Protein AF-A0A378IA30-F1 (afdb_monomer)

Foldseek 3Di:
DDLDLVLLVVLLVLQPDDVPPDPNVLLSVLSVVLSVLLVVCVVPNDPVSLVSLVVSLVVLVVVLVVQLVVLVPDDDDDPVNNVSSNSSSVSSNVSSVVSNVSSVVVVVVCVVVPHCRPVVPVVVVVVVVVVVVVVVVVVVVVPPDDDPVVVVVVVVVVQLVVLCVVPNDVCSVVVVVVVVVVVVVVVVVVVVVVVVVVVVVVVVVVVVVVVVVVVVVVVVVVVVVVVVVVVVVVVVVVVVVVVVVVVVVVVVVVVVVVPDDDPVVVVVVVVVVVVVVVVVVVVVVVVVVVVVVVVVVVVVPPPPPPPPDPPPDPPVVPDD

Structure (mmCIF, N/CA/C/O backbone):
data_AF-A0A378IA30-F1
#
_entry.id   AF-A0A378IA30-F1
#
loop_
_atom_site.group_PDB
_atom_site.id
_atom_site.type_symbol
_atom_site.label_atom_id
_atom_site.label_alt_id
_atom_site.label_comp_id
_atom_site.label_asym_id
_atom_site.label_entity_id
_atom_site.label_seq_id
_atom_site.pdbx_PDB_ins_code
_atom_site.Cartn_x
_atom_site.Cartn_y
_atom_site.Cartn_z
_atom_site.occupancy
_atom_site.B_iso_or_equiv
_atom_site.auth_seq_id
_atom_site.auth_comp_id
_atom_site.auth_asym_id
_atom_site.auth_atom_id
_atom_site.pdbx_PDB_model_num
ATOM 1 N N . MET A 1 1 ? 1.712 -21.858 -23.484 1.00 60.50 1 MET A N 1
ATOM 2 C CA . MET A 1 1 ? 0.886 -20.696 -23.888 1.00 60.50 1 MET A CA 1
ATOM 3 C C . MET A 1 1 ? 1.712 -19.848 -24.851 1.00 60.50 1 MET A C 1
ATOM 5 O O . MET A 1 1 ? 2.911 -19.756 -24.626 1.00 60.50 1 MET A O 1
ATOM 9 N N . LYS A 1 2 ? 1.147 -19.330 -25.951 1.00 76.75 2 LYS A N 1
ATOM 10 C CA . LYS A 1 2 ? 1.907 -18.465 -26.877 1.00 76.75 2 LYS A CA 1
ATOM 11 C C . LYS A 1 2 ? 2.027 -17.060 -26.281 1.00 76.75 2 LYS A C 1
ATOM 13 O O . LYS A 1 2 ? 1.109 -16.613 -25.602 1.00 76.75 2 LYS A O 1
ATOM 18 N N . ILE A 1 3 ? 3.161 -16.399 -26.499 1.00 85.56 3 ILE A N 1
ATOM 19 C CA . ILE A 1 3 ? 3.366 -15.005 -26.095 1.00 85.56 3 ILE A CA 1
ATOM 20 C C . ILE A 1 3 ? 2.997 -14.140 -27.290 1.00 85.56 3 ILE A C 1
ATOM 22 O O . ILE A 1 3 ? 3.796 -13.982 -28.203 1.00 85.56 3 ILE A O 1
ATOM 26 N N . ASP A 1 4 ? 1.748 -13.688 -27.323 1.00 85.75 4 ASP A N 1
ATOM 27 C CA . ASP A 1 4 ? 1.216 -12.827 -28.373 1.00 85.75 4 ASP A CA 1
ATOM 28 C C . ASP A 1 4 ? 0.040 -11.980 -27.852 1.00 85.75 4 ASP A C 1
ATOM 30 O O . ASP A 1 4 ? -0.551 -12.246 -26.796 1.00 85.75 4 ASP A O 1
ATOM 34 N N . LEU A 1 5 ? -0.322 -10.946 -28.617 1.00 85.88 5 LEU A N 1
ATOM 35 C CA . LEU A 1 5 ? -1.437 -10.051 -28.289 1.00 85.88 5 LEU A CA 1
ATOM 36 C C . LEU A 1 5 ? -2.791 -10.774 -28.284 1.00 85.88 5 LEU A C 1
ATOM 38 O O . LEU A 1 5 ? -3.705 -10.389 -27.553 1.00 85.88 5 LEU A O 1
ATOM 42 N N . ALA A 1 6 ? -2.941 -11.839 -29.074 1.00 86.50 6 ALA A N 1
ATOM 43 C CA . ALA A 1 6 ? -4.168 -12.632 -29.108 1.00 86.50 6 ALA A CA 1
ATOM 44 C C . ALA A 1 6 ? -4.404 -13.358 -27.773 1.00 86.50 6 ALA A C 1
ATOM 46 O O . ALA A 1 6 ? -5.533 -13.420 -27.283 1.00 86.50 6 ALA A O 1
ATOM 47 N N . THR A 1 7 ? -3.339 -13.866 -27.159 1.00 86.50 7 THR A N 1
ATOM 48 C CA . THR A 1 7 ? -3.354 -14.524 -25.853 1.00 86.50 7 THR A CA 1
ATOM 49 C C . THR A 1 7 ? -3.628 -13.518 -24.740 1.00 86.50 7 THR A C 1
ATOM 51 O O . THR A 1 7 ? -4.492 -13.779 -23.902 1.00 86.50 7 THR A O 1
ATOM 54 N N . LEU A 1 8 ? -3.003 -12.335 -24.781 1.00 86.81 8 LEU A N 1
ATOM 55 C CA . LEU A 1 8 ? -3.324 -11.233 -23.864 1.00 86.81 8 LEU A CA 1
ATOM 56 C C . LEU A 1 8 ? -4.813 -10.864 -23.925 1.00 86.81 8 LEU A C 1
ATOM 58 O O . LEU A 1 8 ? -5.486 -10.777 -22.900 1.00 86.81 8 LEU A O 1
ATOM 62 N N . ASN A 1 9 ? -5.356 -10.703 -25.132 1.00 85.19 9 ASN A N 1
ATOM 63 C CA . ASN A 1 9 ? -6.762 -10.357 -25.315 1.00 85.19 9 ASN A CA 1
ATOM 64 C C . ASN A 1 9 ? -7.712 -11.450 -24.808 1.00 85.19 9 ASN A C 1
ATOM 66 O O . ASN A 1 9 ? -8.750 -11.120 -24.241 1.00 85.19 9 ASN A O 1
ATOM 70 N N . LYS A 1 10 ? -7.351 -12.734 -24.935 1.00 86.31 10 LYS A N 1
ATOM 71 C CA . LYS A 1 10 ? -8.117 -13.842 -24.335 1.00 86.31 10 LYS A CA 1
ATOM 72 C C . LYS A 1 10 ? -8.110 -13.790 -22.806 1.00 86.31 10 LYS A C 1
ATOM 74 O O . LYS A 1 10 ? -9.162 -13.983 -22.203 1.00 86.31 10 LYS A O 1
ATOM 79 N N . ILE A 1 11 ? -6.964 -13.489 -22.189 1.00 83.56 11 ILE A N 1
ATOM 80 C CA . ILE A 1 11 ? -6.845 -13.328 -20.728 1.00 83.56 11 ILE A CA 1
ATOM 81 C C . ILE A 1 11 ? -7.727 -12.169 -20.250 1.00 83.56 11 ILE A C 1
ATOM 83 O O . ILE A 1 11 ? -8.529 -12.334 -19.336 1.00 83.56 11 ILE A O 1
ATOM 87 N N . LEU A 1 12 ? -7.645 -11.012 -20.910 1.00 81.31 12 LEU A N 1
ATOM 88 C CA . LEU A 1 12 ? -8.425 -9.825 -20.541 1.00 81.31 12 LEU A CA 1
ATOM 89 C C . LEU A 1 12 ? -9.936 -9.990 -20.787 1.00 81.31 12 LEU A C 1
ATOM 91 O O . LEU A 1 12 ? -10.744 -9.421 -20.046 1.00 81.31 12 LEU A O 1
ATOM 95 N N . ALA A 1 13 ? -10.321 -10.767 -21.805 1.00 77.25 13 ALA A N 1
ATOM 96 C CA . ALA A 1 13 ? -11.716 -11.084 -22.117 1.00 77.25 13 ALA A CA 1
ATOM 97 C C . ALA A 1 13 ? -12.347 -12.076 -21.125 1.00 77.25 13 ALA A C 1
ATOM 99 O O . ALA A 1 13 ? -13.565 -12.067 -20.957 1.00 77.25 13 ALA A O 1
ATOM 100 N N . ALA A 1 14 ? -11.541 -12.897 -20.443 1.00 73.25 14 ALA A N 1
ATOM 101 C CA . ALA A 1 14 ? -12.030 -13.825 -19.424 1.00 73.25 14 ALA A CA 1
ATOM 102 C C . ALA A 1 14 ? -12.585 -13.106 -18.176 1.00 73.25 14 ALA A C 1
ATOM 104 O O . ALA A 1 14 ? -13.437 -13.655 -17.481 1.00 73.25 14 ALA A O 1
ATOM 105 N N . GLY A 1 15 ? -12.158 -11.865 -17.911 1.00 65.31 15 GLY A N 1
ATOM 106 C CA . GLY A 1 15 ? -12.722 -11.039 -16.841 1.00 65.31 15 GLY A CA 1
ATOM 107 C C . GLY A 1 15 ? -14.075 -10.440 -17.230 1.00 65.31 15 GLY A C 1
ATOM 108 O O . GLY A 1 15 ? -14.120 -9.449 -17.969 1.00 65.31 15 GLY A O 1
ATOM 109 N N . LYS A 1 16 ? -15.176 -10.999 -16.716 1.00 56.31 16 LYS A N 1
ATOM 110 C CA . LYS A 1 16 ? -16.543 -10.498 -16.952 1.00 56.31 16 LYS A CA 1
ATOM 111 C C . LYS A 1 16 ? -16.768 -9.101 -16.331 1.00 56.31 16 LYS A C 1
ATOM 113 O O . LYS A 1 16 ? -16.235 -8.791 -15.277 1.00 56.31 16 LYS A O 1
ATOM 118 N N . ASN A 1 17 ? -17.549 -8.258 -17.016 1.00 52.97 17 ASN A N 1
ATOM 119 C CA . ASN A 1 17 ? -18.392 -7.146 -16.521 1.00 52.97 17 ASN A CA 1
ATOM 120 C C . ASN A 1 17 ? -17.937 -6.184 -15.392 1.00 52.97 17 ASN A C 1
ATOM 122 O O . ASN A 1 17 ? -18.797 -5.607 -14.732 1.00 52.97 17 ASN A O 1
ATOM 126 N N . TYR A 1 18 ? -16.647 -5.880 -15.219 1.00 53.75 18 TYR A N 1
ATOM 127 C CA . TYR A 1 18 ? -16.213 -4.864 -14.234 1.00 53.75 18 TYR A CA 1
ATOM 128 C C . TYR A 1 18 ? -15.156 -3.891 -14.778 1.00 53.75 18 TYR A C 1
ATOM 130 O O . TYR A 1 18 ? -14.062 -3.748 -14.232 1.00 53.75 18 TYR A O 1
ATOM 138 N N . ASN A 1 19 ? -15.503 -3.204 -15.871 1.00 50.19 19 ASN A N 1
ATOM 139 C CA . ASN A 1 19 ? -14.622 -2.288 -16.610 1.00 50.19 19 ASN A CA 1
ATOM 140 C C . ASN A 1 19 ? -14.095 -1.080 -15.805 1.00 50.19 19 ASN A C 1
ATOM 142 O O . ASN A 1 19 ? -13.120 -0.483 -16.235 1.00 50.19 19 ASN A O 1
ATOM 146 N N . ASN A 1 20 ? -14.683 -0.736 -14.652 1.00 51.06 20 ASN A N 1
ATOM 147 C CA . ASN A 1 20 ? -14.317 0.484 -13.912 1.00 51.06 20 ASN A CA 1
ATOM 148 C C . ASN A 1 20 ? -13.341 0.275 -12.739 1.00 51.06 20 ASN A C 1
ATOM 150 O O . ASN A 1 20 ? -12.794 1.253 -12.243 1.00 51.06 20 ASN A O 1
ATOM 154 N N . VAL A 1 21 ? -13.125 -0.961 -12.270 1.00 49.91 21 VAL A N 1
ATOM 155 C CA . VAL A 1 21 ? -12.177 -1.250 -11.162 1.00 49.91 21 VAL A CA 1
ATOM 156 C C . VAL A 1 21 ? -10.907 -1.911 -11.682 1.00 49.91 21 VAL A C 1
ATOM 158 O O . VAL A 1 21 ? -9.825 -1.765 -11.116 1.00 49.91 21 VAL A O 1
ATOM 161 N N . TYR A 1 22 ? -11.024 -2.606 -12.808 1.00 57.84 22 TYR A N 1
ATOM 162 C CA . TYR A 1 22 ? -9.874 -3.123 -13.504 1.00 57.84 22 TYR A CA 1
ATOM 163 C C . TYR A 1 22 ? -9.239 -2.041 -14.345 1.00 57.84 22 TYR A C 1
ATOM 165 O O . TYR A 1 22 ? -9.826 -1.585 -15.321 1.00 57.84 22 TYR A O 1
ATOM 173 N N . ASN A 1 23 ? -7.981 -1.740 -14.053 1.00 68.81 23 ASN A N 1
ATOM 174 C CA . ASN A 1 23 ? -7.117 -1.017 -14.969 1.00 68.81 23 ASN A CA 1
ATOM 175 C C . ASN A 1 23 ? -6.753 -1.952 -16.155 1.00 68.81 23 ASN A C 1
ATOM 177 O O . ASN A 1 23 ? -5.593 -2.291 -16.371 1.00 68.81 23 ASN A O 1
ATOM 181 N N . LYS A 1 24 ? -7.764 -2.485 -16.872 1.00 73.06 24 LYS A N 1
ATOM 182 C CA . LYS A 1 24 ? -7.588 -3.399 -18.019 1.00 73.06 24 LYS A CA 1
ATOM 183 C C . LYS A 1 24 ? -6.748 -2.726 -19.091 1.00 73.06 24 LYS A C 1
ATOM 185 O O . LYS A 1 24 ? -5.931 -3.394 -19.712 1.00 73.06 24 LYS A O 1
ATOM 190 N N . ASP A 1 25 ? -6.930 -1.420 -19.257 1.00 78.56 25 ASP A N 1
ATOM 191 C CA . ASP A 1 25 ? -6.155 -0.604 -20.182 1.00 78.56 25 ASP A CA 1
ATOM 192 C C . ASP A 1 25 ? -4.691 -0.510 -19.748 1.00 78.56 25 ASP A C 1
ATOM 194 O O . ASP A 1 25 ? -3.810 -0.692 -20.583 1.00 78.56 25 ASP A O 1
ATOM 198 N N . PHE A 1 26 ? -4.415 -0.369 -18.446 1.00 85.12 26 PHE A N 1
ATOM 199 C CA . PHE A 1 26 ? -3.054 -0.469 -17.912 1.00 85.12 26 PHE A CA 1
ATOM 200 C C . PHE A 1 26 ? -2.437 -1.847 -18.161 1.00 85.12 26 PHE A C 1
ATOM 202 O O . PHE A 1 26 ? -1.354 -1.930 -18.729 1.00 85.12 26 PHE A O 1
ATOM 209 N N . PHE A 1 27 ? -3.122 -2.941 -17.807 1.00 84.94 27 PHE A N 1
ATOM 210 C CA . PHE A 1 27 ? -2.581 -4.286 -18.041 1.00 84.94 27 PHE A CA 1
ATOM 211 C C . PHE A 1 27 ? -2.387 -4.577 -19.528 1.00 84.94 27 PHE A C 1
ATOM 213 O O . PHE A 1 27 ? -1.402 -5.203 -19.911 1.00 84.94 27 PHE A O 1
ATOM 220 N N . ARG A 1 28 ? -3.301 -4.105 -20.379 1.00 86.75 28 ARG A N 1
ATOM 221 C CA . ARG A 1 28 ? -3.157 -4.199 -21.829 1.00 86.75 28 ARG A CA 1
ATOM 222 C C . ARG A 1 28 ? -1.924 -3.437 -22.298 1.00 86.75 28 ARG A C 1
ATOM 224 O O . ARG A 1 28 ? -1.145 -4.020 -23.044 1.00 86.75 28 ARG A O 1
ATOM 231 N N . ALA A 1 29 ? -1.745 -2.187 -21.879 1.00 87.75 29 ALA A N 1
ATOM 232 C CA . ALA A 1 29 ? -0.613 -1.356 -22.280 1.00 87.75 29 ALA A CA 1
ATOM 233 C C . ALA A 1 29 ? 0.722 -1.955 -21.815 1.00 87.75 29 ALA A C 1
ATOM 235 O O . ALA A 1 29 ? 1.600 -2.210 -22.634 1.00 87.75 29 ALA A O 1
ATOM 236 N N . GLU A 1 30 ? 0.839 -2.269 -20.525 1.00 90.25 30 GLU A N 1
ATOM 237 C CA . GLU A 1 30 ? 2.074 -2.782 -19.931 1.00 90.25 30 GLU A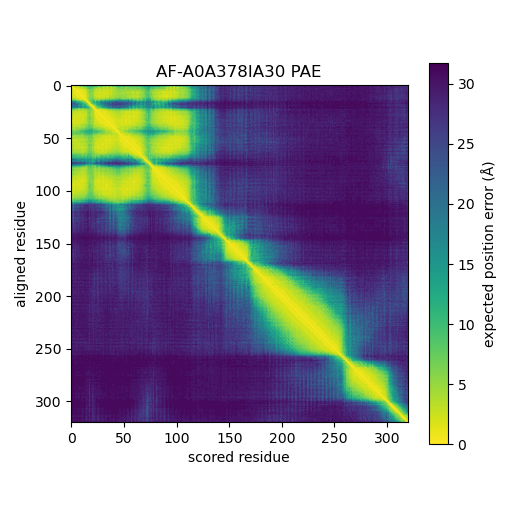 CA 1
ATOM 238 C C . GLU A 1 30 ? 2.473 -4.145 -20.499 1.00 90.25 30 GLU A C 1
ATOM 240 O O . GLU A 1 30 ? 3.627 -4.344 -20.875 1.00 90.25 30 GLU A O 1
ATOM 245 N N . VAL A 1 31 ? 1.527 -5.082 -20.627 1.00 91.12 31 VAL A N 1
ATOM 246 C CA . VAL A 1 31 ? 1.840 -6.420 -21.152 1.00 91.12 31 VAL A CA 1
ATOM 247 C C . VAL A 1 31 ? 2.081 -6.394 -22.664 1.00 91.12 31 VAL A C 1
ATOM 249 O O . VAL A 1 31 ? 2.938 -7.129 -23.144 1.00 91.12 31 VAL A O 1
ATOM 252 N N . THR A 1 32 ? 1.389 -5.534 -23.422 1.00 91.50 32 THR A N 1
ATOM 253 C CA . THR A 1 32 ? 1.692 -5.317 -24.852 1.00 91.50 32 THR A CA 1
ATOM 254 C C . THR A 1 32 ? 3.125 -4.836 -25.025 1.00 91.50 32 THR A C 1
ATOM 256 O O . THR A 1 32 ? 3.858 -5.364 -25.855 1.00 91.50 32 THR A O 1
ATOM 259 N N . GLU A 1 33 ? 3.550 -3.892 -24.192 1.00 90.81 33 GLU A N 1
ATOM 260 C CA . GLU A 1 33 ? 4.900 -3.357 -24.270 1.00 90.81 33 GLU A CA 1
ATOM 261 C C . GLU A 1 33 ? 5.955 -4.375 -23.831 1.00 90.81 33 GLU A C 1
ATOM 263 O O . GLU A 1 33 ? 7.010 -4.470 -24.450 1.00 90.81 33 GLU A O 1
ATOM 268 N N . MET A 1 34 ? 5.657 -5.222 -22.841 1.00 93.50 34 MET A N 1
ATOM 269 C CA . MET A 1 34 ? 6.521 -6.360 -22.513 1.00 93.50 34 MET A CA 1
ATOM 270 C C . MET A 1 34 ? 6.665 -7.352 -23.677 1.00 93.50 34 MET A C 1
ATOM 272 O O . MET A 1 34 ? 7.757 -7.872 -23.891 1.00 93.50 34 MET A O 1
ATOM 276 N N . ILE A 1 35 ? 5.598 -7.607 -24.444 1.00 91.69 35 ILE A N 1
ATOM 277 C CA . ILE A 1 35 ? 5.664 -8.452 -25.649 1.00 91.69 35 ILE A CA 1
ATOM 278 C C . ILE A 1 35 ? 6.538 -7.781 -26.716 1.00 91.69 35 ILE A C 1
ATOM 280 O O . ILE A 1 35 ? 7.440 -8.428 -27.238 1.00 91.69 35 ILE A O 1
ATOM 284 N N . ASN A 1 36 ? 6.350 -6.482 -26.971 1.00 89.88 36 ASN A N 1
ATOM 285 C CA . ASN A 1 36 ? 7.167 -5.726 -27.928 1.00 89.88 36 ASN A CA 1
ATOM 286 C C . ASN A 1 36 ? 8.656 -5.728 -27.548 1.00 89.88 36 ASN A C 1
ATOM 288 O O . ASN A 1 36 ? 9.522 -5.936 -28.397 1.00 89.88 36 ASN A O 1
ATOM 292 N N . ILE A 1 37 ? 8.969 -5.509 -26.266 1.00 87.50 37 ILE A N 1
ATOM 293 C CA . ILE A 1 37 ? 10.349 -5.547 -25.769 1.00 87.50 37 ILE A CA 1
ATOM 294 C C . ILE A 1 37 ? 10.923 -6.954 -25.928 1.00 87.50 37 ILE A C 1
ATOM 296 O O . ILE A 1 37 ? 12.069 -7.078 -26.341 1.00 87.50 37 ILE A O 1
ATOM 300 N N . LEU A 1 38 ? 10.149 -8.009 -25.651 1.00 88.44 38 LEU A N 1
ATOM 301 C CA . LEU A 1 38 ? 10.598 -9.385 -25.854 1.00 88.44 38 LEU A CA 1
ATOM 302 C C . LEU A 1 38 ? 10.875 -9.685 -27.335 1.00 88.44 38 LEU A C 1
ATOM 304 O O . LEU A 1 38 ? 11.915 -10.259 -27.646 1.00 88.44 38 LEU A O 1
ATOM 308 N N . ASP A 1 39 ? 9.988 -9.283 -28.244 1.00 87.38 39 ASP A N 1
ATOM 309 C CA . ASP A 1 39 ? 10.172 -9.481 -29.686 1.00 87.38 39 ASP A CA 1
ATOM 310 C C . ASP A 1 39 ? 11.422 -8.741 -30.188 1.00 87.38 39 ASP A C 1
ATOM 312 O O . ASP A 1 39 ? 12.235 -9.306 -30.926 1.00 87.38 39 ASP A O 1
ATOM 316 N N . ASN A 1 40 ? 11.638 -7.511 -29.712 1.00 83.19 40 ASN A N 1
ATOM 317 C CA . ASN A 1 40 ? 12.854 -6.746 -29.984 1.00 83.19 40 ASN A CA 1
ATOM 318 C C . ASN A 1 40 ? 14.096 -7.388 -29.358 1.00 83.19 40 ASN A C 1
ATOM 320 O O . ASN A 1 40 ? 15.151 -7.401 -29.984 1.00 83.19 40 ASN A O 1
ATOM 324 N N . PHE A 1 41 ? 13.980 -7.947 -28.155 1.00 81.06 41 PHE A N 1
ATOM 325 C CA . PHE A 1 41 ? 15.070 -8.614 -27.447 1.00 81.06 41 PHE A CA 1
ATOM 326 C C . PHE A 1 41 ? 15.515 -9.892 -28.162 1.00 81.06 41 PHE A C 1
ATOM 328 O O . PHE A 1 41 ? 16.709 -10.171 -28.230 1.00 81.06 41 PHE A O 1
ATOM 335 N N . VAL A 1 42 ? 14.581 -10.633 -28.766 1.00 79.25 42 VAL A N 1
ATOM 336 C CA . VAL A 1 42 ? 14.900 -11.793 -29.611 1.00 79.25 42 VAL A CA 1
ATOM 337 C C . VAL A 1 42 ? 15.675 -11.363 -30.863 1.00 79.25 42 VAL A C 1
ATOM 339 O O . VAL A 1 42 ? 16.617 -12.045 -31.260 1.00 79.25 42 VAL A O 1
ATOM 342 N N . GLN A 1 43 ? 15.331 -10.219 -31.464 1.00 77.62 43 GLN A N 1
ATOM 343 C CA . GLN A 1 43 ? 16.012 -9.702 -32.660 1.00 77.62 43 GLN A CA 1
ATOM 344 C C . GLN A 1 43 ? 17.365 -9.033 -32.359 1.00 77.62 43 GLN A C 1
ATOM 346 O O . GLN A 1 43 ? 18.314 -9.187 -33.126 1.00 77.62 43 GLN A O 1
ATOM 351 N N . LYS A 1 44 ? 17.444 -8.254 -31.275 1.00 74.94 44 LYS A N 1
ATOM 352 C CA . LYS A 1 44 ? 18.607 -7.461 -30.848 1.00 74.94 44 LYS A CA 1
ATOM 353 C C . LYS A 1 44 ? 18.707 -7.482 -29.318 1.00 74.94 44 LYS A C 1
ATOM 355 O O . LYS A 1 44 ? 18.233 -6.552 -28.659 1.00 74.94 44 LYS A O 1
ATOM 360 N N . PRO A 1 45 ? 19.305 -8.530 -28.737 1.00 69.00 45 PRO A N 1
ATOM 361 C CA . PRO A 1 45 ? 19.366 -8.672 -27.291 1.00 69.00 45 PRO A CA 1
ATOM 362 C C . PRO A 1 45 ? 20.187 -7.545 -26.663 1.00 69.00 45 PRO A C 1
ATOM 364 O O . PRO A 1 45 ? 21.221 -7.152 -27.189 1.00 69.00 45 PRO A O 1
ATOM 367 N N . SER A 1 46 ? 19.737 -7.009 -25.528 1.00 70.06 46 SER A N 1
ATOM 368 C CA . SER A 1 46 ? 20.496 -6.027 -24.746 1.00 70.06 46 SER A CA 1
ATOM 369 C C . SER A 1 46 ? 20.155 -6.108 -23.257 1.00 70.06 46 SER A C 1
ATOM 371 O O . SER A 1 46 ? 19.011 -6.368 -22.880 1.00 70.06 46 SER A O 1
ATOM 373 N N . ALA A 1 47 ? 21.137 -5.842 -22.390 1.00 67.25 47 ALA A N 1
ATOM 374 C CA . ALA A 1 47 ? 20.925 -5.829 -20.939 1.00 67.25 47 ALA A CA 1
ATOM 375 C C . ALA A 1 47 ? 19.856 -4.800 -20.511 1.00 67.25 47 ALA A C 1
ATOM 377 O O . ALA A 1 47 ? 19.062 -5.065 -19.609 1.00 67.25 47 ALA A O 1
ATOM 378 N N . GLY A 1 48 ? 19.782 -3.661 -21.211 1.00 70.31 48 GLY A N 1
ATOM 379 C CA . GLY A 1 48 ? 18.778 -2.622 -20.969 1.00 70.31 48 GLY A CA 1
ATOM 380 C C . GLY A 1 48 ? 17.344 -3.093 -21.226 1.00 70.31 48 GLY A C 1
ATOM 381 O O . GLY A 1 48 ? 16.451 -2.770 -20.449 1.00 70.31 48 GLY A O 1
ATOM 382 N N . MET A 1 49 ? 17.111 -3.920 -22.249 1.00 76.19 49 MET A N 1
ATOM 383 C CA . MET A 1 49 ? 15.782 -4.496 -22.507 1.00 76.19 49 MET A CA 1
ATOM 384 C C . MET A 1 49 ? 15.344 -5.454 -21.396 1.00 76.19 49 MET A C 1
ATOM 386 O O . MET A 1 49 ? 14.175 -5.470 -21.019 1.00 76.19 49 MET A O 1
ATOM 390 N N . LEU A 1 50 ? 16.279 -6.207 -20.812 1.00 79.94 50 LEU A N 1
ATOM 391 C CA . LEU A 1 50 ? 15.977 -7.111 -19.701 1.00 79.94 50 LEU A CA 1
ATOM 392 C C . LEU A 1 50 ? 15.630 -6.329 -18.422 1.00 79.94 50 LEU A C 1
ATOM 394 O O . LEU A 1 50 ? 14.679 -6.678 -17.724 1.00 79.94 50 LEU A O 1
ATOM 398 N N . GLN A 1 51 ? 16.323 -5.215 -18.167 1.00 79.06 51 GLN A N 1
ATOM 399 C CA . GLN A 1 51 ? 15.967 -4.278 -17.094 1.00 79.06 51 GLN A CA 1
ATOM 400 C C . GLN A 1 51 ? 14.598 -3.617 -17.327 1.00 79.06 51 GLN A C 1
ATOM 402 O O . GLN A 1 51 ? 13.811 -3.489 -16.390 1.00 79.06 51 GLN A O 1
ATOM 407 N N . GLN A 1 52 ? 14.274 -3.244 -18.570 1.00 83.88 52 GLN A N 1
ATOM 408 C CA . GLN A 1 52 ? 12.955 -2.703 -18.921 1.00 83.88 52 GLN A CA 1
ATOM 409 C C . GLN A 1 52 ? 11.839 -3.729 -18.680 1.00 83.88 52 GLN A C 1
ATOM 411 O O . GLN A 1 52 ? 10.805 -3.384 -18.106 1.00 83.88 52 GLN A O 1
ATOM 416 N N . LEU A 1 53 ? 12.057 -4.997 -19.047 1.00 87.38 53 LEU A N 1
ATOM 417 C CA . LEU A 1 53 ? 11.121 -6.086 -18.755 1.00 87.38 53 LEU A CA 1
ATOM 418 C C . LEU A 1 53 ? 10.918 -6.274 -17.243 1.00 87.38 53 LEU A C 1
ATOM 420 O O . LEU A 1 53 ? 9.777 -6.361 -16.792 1.00 87.38 53 LEU A O 1
ATOM 424 N N . GLN A 1 54 ? 11.995 -6.256 -16.450 1.00 87.56 54 GLN A N 1
ATOM 425 C CA . GLN A 1 54 ? 11.922 -6.354 -14.984 1.00 87.56 54 GLN A CA 1
ATOM 426 C C . GLN A 1 54 ? 11.167 -5.176 -14.349 1.00 87.56 54 GLN A C 1
ATOM 428 O O . GLN A 1 54 ? 10.376 -5.370 -13.423 1.00 87.56 54 GLN A O 1
ATOM 433 N N . ALA A 1 55 ? 11.384 -3.952 -14.840 1.00 82.94 55 ALA A N 1
ATOM 434 C CA . ALA A 1 55 ? 10.692 -2.765 -14.342 1.00 82.94 55 ALA A CA 1
ATOM 435 C C . ALA A 1 55 ? 9.173 -2.856 -14.575 1.00 82.94 55 ALA A C 1
ATOM 437 O O . ALA A 1 55 ? 8.389 -2.608 -13.654 1.00 82.94 55 ALA A O 1
ATOM 438 N N . ARG A 1 56 ? 8.756 -3.288 -15.772 1.00 90.88 56 ARG A N 1
ATOM 439 C CA . ARG A 1 56 ? 7.335 -3.482 -16.114 1.00 90.88 56 ARG A CA 1
ATOM 440 C C . ARG A 1 56 ? 6.701 -4.642 -15.354 1.00 90.88 56 ARG A C 1
ATOM 442 O O . ARG A 1 56 ? 5.602 -4.500 -14.818 1.00 90.88 56 ARG A O 1
ATOM 449 N N . GLU A 1 57 ? 7.412 -5.761 -15.212 1.00 92.81 57 GLU A N 1
ATOM 450 C CA . GLU A 1 57 ? 6.978 -6.874 -14.361 1.00 92.81 57 GLU A CA 1
ATOM 451 C C . GLU A 1 57 ? 6.698 -6.393 -12.928 1.00 92.81 57 GLU A C 1
ATOM 453 O O . GLU A 1 57 ? 5.676 -6.755 -12.334 1.00 92.81 57 GLU A O 1
ATOM 458 N N . LYS A 1 58 ? 7.593 -5.571 -12.366 1.00 90.44 58 LYS A N 1
ATOM 459 C CA . LYS A 1 58 ? 7.437 -5.026 -11.015 1.00 90.44 58 LYS A CA 1
ATOM 460 C C . LYS A 1 58 ? 6.186 -4.152 -10.903 1.00 90.44 58 LYS A C 1
ATOM 462 O O . LYS A 1 58 ? 5.406 -4.360 -9.973 1.00 90.44 58 LYS A O 1
ATOM 467 N N . ALA A 1 59 ? 5.958 -3.255 -11.864 1.00 86.38 59 ALA A N 1
ATOM 468 C CA . ALA A 1 59 ? 4.767 -2.404 -11.903 1.00 86.38 59 ALA A CA 1
ATOM 469 C C . ALA A 1 59 ? 3.470 -3.235 -11.950 1.00 86.38 59 ALA A C 1
ATOM 471 O O . ALA A 1 59 ? 2.555 -3.021 -11.154 1.00 86.38 59 ALA A O 1
ATOM 472 N N . ILE A 1 60 ? 3.412 -4.260 -12.808 1.00 87.94 60 ILE A N 1
ATOM 473 C CA . ILE A 1 60 ? 2.252 -5.161 -12.898 1.00 87.94 60 ILE A CA 1
ATOM 474 C C . ILE A 1 60 ? 2.040 -5.936 -11.586 1.00 87.94 60 ILE A C 1
ATOM 476 O O . ILE A 1 60 ? 0.903 -6.062 -11.116 1.00 87.94 60 ILE A O 1
ATOM 480 N N . LYS A 1 61 ? 3.118 -6.433 -10.960 1.00 88.12 61 LYS A N 1
ATOM 481 C CA . LYS A 1 61 ? 3.060 -7.147 -9.672 1.00 88.12 61 LYS A CA 1
ATOM 482 C C . LYS A 1 61 ? 2.524 -6.274 -8.541 1.00 88.12 61 LYS A C 1
ATOM 484 O O . LYS A 1 61 ? 1.761 -6.773 -7.713 1.00 88.12 61 LYS A O 1
ATOM 489 N N . GLU A 1 62 ? 2.910 -5.003 -8.483 1.00 86.88 62 GLU A N 1
ATOM 490 C CA . GLU A 1 62 ? 2.421 -4.058 -7.472 1.00 86.88 62 GLU A CA 1
ATOM 491 C C . GLU A 1 62 ? 0.915 -3.814 -7.611 1.00 86.88 62 GLU A C 1
ATOM 493 O O . GLU A 1 62 ? 0.186 -3.921 -6.621 1.00 86.88 62 GLU A O 1
ATOM 498 N N . VAL A 1 63 ? 0.425 -3.611 -8.838 1.00 82.56 63 VAL A N 1
ATOM 499 C CA . VAL A 1 63 ? -1.014 -3.445 -9.099 1.00 82.56 63 VAL A CA 1
ATOM 500 C C . VAL A 1 63 ? -1.793 -4.714 -8.746 1.00 82.56 63 VAL A C 1
ATOM 502 O O . VAL A 1 63 ? -2.808 -4.634 -8.054 1.00 82.56 63 VAL A O 1
ATOM 505 N N . CYS A 1 64 ? -1.308 -5.898 -9.135 1.00 81.31 64 CYS A N 1
ATOM 506 C CA . CYS A 1 64 ? -1.973 -7.163 -8.798 1.00 81.31 64 CYS A CA 1
ATOM 507 C C . CYS A 1 64 ? -2.044 -7.398 -7.278 1.00 81.31 64 CYS A C 1
ATOM 509 O O . CYS A 1 64 ? -3.088 -7.803 -6.769 1.00 81.31 64 CYS A O 1
ATOM 511 N N . LYS A 1 65 ? -0.971 -7.088 -6.532 1.00 78.19 65 LYS A N 1
ATOM 512 C CA . LYS A 1 65 ? -0.962 -7.162 -5.058 1.00 78.19 65 LYS A CA 1
ATOM 513 C C . LYS A 1 65 ? -1.941 -6.176 -4.424 1.00 78.19 65 LYS A C 1
ATOM 515 O O . LYS A 1 65 ? -2.629 -6.537 -3.469 1.00 78.19 65 LYS A O 1
ATOM 520 N N . SER A 1 66 ? -2.007 -4.955 -4.956 1.00 71.62 66 SER A N 1
ATOM 521 C CA . SER A 1 66 ? -2.939 -3.924 -4.496 1.00 71.62 66 SER A CA 1
ATOM 522 C C . SER A 1 66 ? -4.389 -4.387 -4.657 1.00 71.62 66 SER A C 1
ATOM 524 O O . SER A 1 66 ? -5.128 -4.398 -3.675 1.00 71.62 66 SER A O 1
ATOM 526 N N . ILE A 1 67 ? -4.753 -4.919 -5.832 1.00 69.12 67 ILE A N 1
ATOM 527 C CA . ILE A 1 67 ? -6.086 -5.480 -6.109 1.00 69.12 67 ILE A CA 1
ATOM 528 C C . ILE A 1 67 ? -6.458 -6.560 -5.084 1.00 69.12 67 ILE A C 1
ATOM 530 O O . ILE A 1 67 ? -7.513 -6.468 -4.455 1.00 69.12 67 ILE A O 1
ATOM 534 N N . SER A 1 68 ? -5.581 -7.541 -4.849 1.00 64.25 68 SER A N 1
ATOM 535 C CA . SER A 1 68 ? -5.841 -8.591 -3.856 1.00 64.25 68 SER A CA 1
ATOM 536 C C . SER A 1 68 ? -6.002 -8.036 -2.436 1.00 64.25 68 SER A C 1
ATOM 538 O O . SER A 1 68 ? -6.797 -8.563 -1.665 1.00 64.25 68 SER A O 1
ATOM 540 N N . SER A 1 69 ? -5.296 -6.958 -2.078 1.00 58.94 69 SER A N 1
ATOM 541 C CA . SER A 1 69 ? -5.407 -6.332 -0.752 1.00 58.94 69 SER A CA 1
ATOM 542 C C . SER A 1 69 ? -6.673 -5.480 -0.581 1.00 58.94 69 SER A C 1
ATOM 544 O O . SER A 1 69 ? -7.323 -5.547 0.463 1.00 58.94 69 SER A O 1
ATOM 546 N N . SER A 1 70 ? -7.079 -4.728 -1.608 1.00 56.06 70 SER A N 1
ATOM 547 C CA . SER A 1 70 ? -8.259 -3.855 -1.569 1.00 56.06 70 SER A CA 1
ATOM 548 C C . SER A 1 70 ? -9.565 -4.647 -1.535 1.00 56.06 70 SER A C 1
ATOM 550 O O . SER A 1 70 ? -10.509 -4.256 -0.851 1.00 56.06 70 SER A O 1
ATOM 552 N N . VAL A 1 71 ? -9.602 -5.794 -2.216 1.00 54.47 71 VAL A N 1
ATOM 553 C CA . VAL A 1 71 ? -10.764 -6.694 -2.249 1.00 54.47 71 VAL A CA 1
ATOM 554 C C . VAL A 1 71 ? -11.001 -7.389 -0.900 1.00 54.47 71 VAL A C 1
ATOM 556 O O . VAL A 1 71 ? -12.136 -7.717 -0.565 1.00 54.47 71 VAL A O 1
ATOM 559 N N . VAL A 1 72 ? -9.951 -7.570 -0.094 1.00 50.62 72 VAL A N 1
ATOM 560 C CA . VAL A 1 72 ? -10.025 -8.235 1.219 1.00 50.62 72 VAL A CA 1
ATOM 561 C C . VAL A 1 72 ? -10.480 -7.284 2.338 1.00 50.62 72 VAL A C 1
ATOM 563 O O . VAL A 1 72 ? -11.038 -7.747 3.331 1.00 50.62 72 VAL A O 1
ATOM 566 N N . TYR A 1 73 ? -10.296 -5.964 2.191 1.00 46.62 73 TYR A N 1
ATOM 567 C CA . TYR A 1 73 ? -10.423 -5.011 3.307 1.00 46.62 73 TYR A CA 1
ATOM 568 C C . TYR A 1 73 ? -11.566 -3.978 3.219 1.00 46.62 73 TYR A C 1
ATOM 570 O O . TYR A 1 73 ? -11.765 -3.243 4.187 1.00 46.62 73 TYR A O 1
ATOM 578 N N . GLY A 1 74 ? -12.370 -3.910 2.146 1.00 44.53 74 GLY A N 1
ATOM 579 C CA . GLY A 1 74 ? -13.415 -2.875 2.049 1.00 44.53 74 GLY A CA 1
ATOM 580 C C . GLY A 1 74 ? -14.648 -3.202 1.196 1.00 44.53 74 GLY A C 1
ATOM 581 O O . GLY A 1 74 ? -14.559 -3.221 -0.020 1.00 44.53 74 GLY A O 1
ATOM 582 N N . LYS A 1 75 ? -15.818 -3.306 1.856 1.00 46.56 75 LYS A N 1
ATOM 583 C CA . LYS A 1 75 ? -17.217 -3.226 1.343 1.00 46.56 75 LYS A CA 1
ATOM 584 C C . LYS A 1 75 ? -17.703 -4.261 0.291 1.00 46.56 75 LYS A C 1
ATOM 586 O O . LYS A 1 75 ? -17.110 -4.431 -0.753 1.00 46.56 75 LYS A O 1
ATOM 591 N N . LYS A 1 76 ? -18.895 -4.841 0.545 1.00 53.50 76 LYS A N 1
ATOM 592 C CA . LYS A 1 76 ? -19.970 -5.338 -0.370 1.00 53.50 76 LYS A CA 1
ATOM 593 C C . LYS A 1 76 ? -19.633 -5.930 -1.772 1.00 53.50 76 LYS A C 1
ATOM 595 O O . LYS A 1 76 ? -20.494 -5.873 -2.647 1.00 53.50 76 LYS A O 1
ATOM 600 N N . PHE A 1 77 ? -18.472 -6.527 -2.027 1.00 62.06 77 PHE A N 1
ATOM 601 C CA . PHE A 1 77 ? -18.257 -7.283 -3.273 1.00 62.06 77 PHE A CA 1
ATOM 602 C C . PHE A 1 77 ? -18.815 -8.711 -3.160 1.00 62.06 77 PHE A C 1
ATOM 604 O O . PHE A 1 77 ? -18.705 -9.339 -2.107 1.00 62.06 77 PHE A O 1
ATOM 611 N N . SER A 1 78 ? -19.444 -9.224 -4.225 1.00 68.00 78 SER A N 1
ATOM 612 C CA . SER A 1 78 ? -19.913 -10.615 -4.257 1.00 68.00 78 SER A CA 1
ATOM 613 C C . SER A 1 78 ? -18.723 -11.579 -4.280 1.00 68.00 78 SER A C 1
ATOM 615 O O . SER A 1 78 ? -17.665 -11.260 -4.815 1.00 68.00 78 SER A O 1
ATOM 617 N N . PHE A 1 79 ? -18.887 -12.782 -3.731 1.00 69.75 79 PHE A N 1
ATOM 618 C CA . PHE A 1 79 ? -17.839 -13.810 -3.771 1.00 69.75 79 PHE A CA 1
ATOM 619 C C . PHE A 1 79 ? -17.380 -14.122 -5.208 1.00 69.75 79 PHE A C 1
ATOM 621 O O . PHE A 1 79 ? -16.188 -14.274 -5.461 1.00 69.75 79 PHE A O 1
ATOM 628 N N . GLU A 1 80 ? -18.318 -14.136 -6.158 1.00 72.31 80 GLU A N 1
ATOM 629 C CA . GLU A 1 80 ? -18.043 -14.305 -7.589 1.00 72.31 80 GLU A CA 1
ATOM 630 C C . GLU A 1 80 ? -17.126 -13.202 -8.131 1.00 72.31 80 GLU A C 1
ATOM 632 O O . GLU A 1 80 ? -16.139 -13.503 -8.795 1.00 72.31 80 GLU A O 1
ATOM 637 N N . TYR A 1 81 ? -17.376 -11.940 -7.761 1.00 73.44 81 TYR A N 1
ATOM 638 C CA . TYR A 1 81 ? -16.521 -10.811 -8.133 1.00 73.44 81 TYR A CA 1
ATOM 639 C C . TYR A 1 81 ? -15.092 -10.982 -7.609 1.00 73.44 81 TYR A C 1
ATOM 641 O O . TYR A 1 81 ? -14.129 -10.776 -8.345 1.00 73.44 81 TYR A O 1
ATOM 649 N N . ILE A 1 82 ? -14.943 -11.372 -6.340 1.00 72.38 82 ILE A N 1
ATOM 650 C CA . ILE A 1 82 ? -13.635 -11.579 -5.699 1.00 72.38 82 ILE A CA 1
ATOM 651 C C . ILE A 1 82 ? -12.863 -12.700 -6.401 1.00 72.38 82 ILE A C 1
ATOM 653 O O . ILE A 1 82 ? -11.666 -12.568 -6.668 1.00 72.38 82 ILE A O 1
ATOM 657 N N . ASN A 1 83 ? -13.551 -13.797 -6.710 1.00 76.31 83 ASN A N 1
ATOM 658 C CA . ASN A 1 83 ? -12.952 -14.960 -7.345 1.00 76.31 83 ASN A CA 1
ATOM 659 C C . ASN A 1 83 ? -12.515 -14.655 -8.784 1.00 76.31 83 ASN A C 1
ATOM 661 O O . ASN A 1 83 ? -11.355 -14.873 -9.128 1.00 76.31 83 ASN A O 1
ATOM 665 N N . ASP A 1 84 ? -13.396 -14.062 -9.593 1.00 75.62 84 ASP A N 1
ATOM 666 C CA . ASP A 1 84 ? -13.070 -13.612 -10.953 1.00 75.62 84 ASP A CA 1
ATOM 667 C C . ASP A 1 84 ? -11.898 -12.630 -10.940 1.00 75.62 84 ASP A C 1
ATOM 669 O O . ASP A 1 84 ? -11.021 -12.674 -11.809 1.00 75.62 84 ASP A O 1
ATOM 673 N N . THR A 1 85 ? -11.845 -11.790 -9.903 1.00 75.31 85 THR A N 1
ATOM 674 C CA . THR A 1 85 ? -10.818 -10.769 -9.790 1.00 75.31 85 THR A CA 1
ATOM 675 C C . THR A 1 85 ? -9.431 -11.378 -9.538 1.00 75.31 85 THR A C 1
ATOM 677 O O . THR A 1 85 ? -8.440 -11.103 -10.227 1.00 75.31 85 THR A O 1
ATOM 680 N N . ASN A 1 86 ? -9.356 -12.281 -8.564 1.00 78.06 86 ASN A N 1
ATOM 681 C CA . ASN A 1 86 ? -8.118 -12.993 -8.261 1.00 78.06 86 ASN A CA 1
ATOM 682 C C . ASN A 1 86 ? -7.687 -13.904 -9.420 1.00 78.06 86 ASN A C 1
ATOM 684 O O . ASN A 1 86 ? -6.495 -13.994 -9.711 1.00 78.06 86 ASN A O 1
ATOM 688 N N . ASN A 1 87 ? -8.635 -14.523 -10.129 1.00 82.00 87 ASN A N 1
ATOM 689 C CA . ASN A 1 87 ? -8.341 -15.365 -11.289 1.00 82.00 87 ASN A CA 1
ATOM 690 C C . ASN A 1 87 ? -7.719 -14.564 -12.438 1.00 82.00 87 ASN A C 1
ATOM 692 O O . ASN A 1 87 ? -6.717 -14.999 -13.008 1.00 82.00 87 ASN A O 1
ATOM 696 N N . LEU A 1 88 ? -8.250 -13.376 -12.742 1.00 81.75 88 LEU A N 1
ATOM 697 C CA . LEU A 1 88 ? -7.674 -12.502 -13.765 1.00 81.75 88 LEU A CA 1
ATOM 698 C C . LEU A 1 88 ? -6.280 -11.996 -13.365 1.00 81.75 88 LEU A C 1
ATOM 700 O O . LEU A 1 88 ? -5.359 -12.050 -14.179 1.00 81.75 88 LEU A O 1
ATOM 704 N N . ALA A 1 89 ? -6.099 -11.551 -12.116 1.00 81.69 89 ALA A N 1
ATOM 705 C CA . ALA A 1 89 ? -4.794 -11.103 -11.622 1.00 81.69 89 ALA A CA 1
ATOM 706 C C . ALA A 1 89 ? -3.746 -12.228 -11.696 1.00 81.69 89 ALA A C 1
ATOM 708 O O . ALA A 1 89 ? -2.641 -12.020 -12.194 1.00 81.69 89 ALA A O 1
ATOM 709 N N . ASN A 1 90 ? -4.114 -13.444 -11.285 1.00 86.31 90 ASN A N 1
ATOM 710 C CA . ASN A 1 90 ? -3.241 -14.612 -11.377 1.00 86.31 90 ASN A CA 1
ATOM 711 C C . ASN A 1 90 ? -2.904 -14.974 -12.828 1.00 86.31 90 ASN A C 1
ATOM 713 O O . ASN A 1 90 ? -1.747 -15.266 -13.120 1.00 86.31 90 ASN A O 1
ATOM 717 N N . ALA A 1 91 ? -3.871 -14.917 -13.747 1.00 88.06 91 ALA A N 1
ATOM 718 C CA . ALA A 1 91 ? -3.632 -15.192 -15.163 1.00 88.06 91 ALA A CA 1
ATOM 719 C C . ALA A 1 91 ? -2.674 -14.168 -15.801 1.00 88.06 91 ALA A C 1
ATOM 721 O O . ALA A 1 91 ? -1.779 -14.549 -16.557 1.00 88.06 91 ALA A O 1
ATOM 722 N N . ILE A 1 92 ? -2.814 -12.881 -15.460 1.00 88.94 92 ILE A N 1
ATOM 723 C CA . ILE A 1 92 ? -1.888 -11.823 -15.896 1.00 88.94 92 ILE A CA 1
ATOM 724 C C . ILE A 1 92 ? -0.488 -12.075 -15.330 1.00 88.94 92 ILE A C 1
ATOM 726 O O . ILE A 1 92 ? 0.482 -12.061 -16.085 1.00 88.94 92 ILE A O 1
ATOM 730 N N . LEU A 1 93 ? -0.371 -12.363 -14.030 1.00 89.81 93 LEU A N 1
ATOM 731 C CA . LEU A 1 93 ? 0.916 -12.653 -13.391 1.00 89.81 93 LEU A CA 1
ATOM 732 C C . LEU A 1 93 ? 1.610 -13.872 -14.004 1.00 89.81 93 LEU A C 1
ATOM 734 O O . LEU A 1 93 ? 2.808 -13.815 -14.271 1.00 89.81 93 LEU A O 1
ATOM 738 N N . GLN A 1 94 ? 0.870 -14.948 -14.276 1.00 89.31 94 GLN A N 1
ATOM 739 C CA . GLN A 1 94 ? 1.404 -16.134 -14.949 1.00 89.31 94 GLN A CA 1
ATOM 740 C C . GLN A 1 94 ? 1.893 -15.813 -16.363 1.00 89.31 94 GLN A C 1
ATOM 742 O O . GLN A 1 94 ? 2.926 -16.327 -16.791 1.00 89.31 94 GLN A O 1
ATOM 747 N N . PHE A 1 95 ? 1.181 -14.950 -17.091 1.00 91.56 95 PHE A N 1
ATOM 748 C CA . PHE A 1 95 ? 1.589 -14.561 -18.436 1.00 91.56 95 PHE A CA 1
ATOM 749 C C . PHE A 1 95 ? 2.837 -13.674 -18.443 1.00 91.56 95 PHE A C 1
ATOM 751 O O . PHE A 1 95 ? 3.756 -13.913 -19.223 1.00 91.56 95 PHE A O 1
ATOM 758 N N . VAL A 1 96 ? 2.912 -12.706 -17.531 1.00 92.94 96 VAL A N 1
ATOM 759 C CA . VAL A 1 96 ? 4.108 -11.879 -17.316 1.00 92.94 96 VAL A CA 1
ATOM 760 C C . VAL A 1 96 ? 5.299 -12.745 -16.918 1.00 92.94 96 VAL A C 1
ATOM 762 O O . VAL A 1 96 ? 6.390 -12.584 -17.457 1.00 92.94 96 VAL A O 1
ATOM 765 N N . GLN A 1 97 ? 5.090 -13.712 -16.026 1.00 92.38 97 GLN A N 1
ATOM 766 C CA . GLN A 1 97 ? 6.144 -14.633 -15.619 1.00 92.38 97 GLN A CA 1
ATOM 767 C C . GLN A 1 97 ? 6.643 -15.477 -16.794 1.00 92.38 97 GLN A C 1
ATOM 769 O O . GLN A 1 97 ? 7.846 -15.661 -16.934 1.00 92.38 97 GLN A O 1
ATOM 774 N N . LEU A 1 98 ? 5.752 -15.916 -17.688 1.00 91.75 98 LEU A N 1
ATOM 775 C CA . LEU A 1 98 ? 6.139 -16.619 -18.911 1.00 91.75 98 LEU A CA 1
ATOM 776 C C . LEU A 1 98 ? 7.014 -15.753 -19.837 1.00 91.75 98 LEU A C 1
ATOM 778 O O . LEU A 1 98 ? 7.977 -16.263 -20.407 1.00 91.75 98 LEU A O 1
ATOM 782 N N . ILE A 1 99 ? 6.706 -14.457 -19.969 1.00 89.75 99 ILE A N 1
ATOM 783 C CA . ILE A 1 99 ? 7.540 -13.491 -20.708 1.00 89.75 99 ILE A CA 1
ATOM 784 C C . ILE A 1 99 ? 8.931 -13.392 -20.079 1.00 89.75 99 ILE A C 1
ATOM 786 O O . ILE A 1 99 ? 9.932 -13.525 -20.782 1.00 89.75 99 ILE A O 1
ATOM 790 N N . MET A 1 100 ? 8.996 -13.225 -18.758 1.00 91.00 100 MET A N 1
ATOM 791 C CA . MET A 1 100 ? 10.256 -13.094 -18.023 1.00 91.00 100 MET A CA 1
ATOM 792 C C . MET A 1 100 ? 11.114 -14.354 -18.082 1.00 91.00 100 MET A C 1
ATOM 794 O O . MET A 1 100 ? 12.326 -14.258 -18.272 1.00 91.00 100 MET A O 1
ATOM 798 N N . THR A 1 101 ? 10.500 -15.531 -17.958 1.00 88.75 101 THR A N 1
ATOM 799 C CA . THR A 1 101 ? 11.196 -16.810 -18.116 1.00 88.75 101 THR A CA 1
ATOM 800 C C . THR A 1 101 ? 11.780 -16.920 -19.517 1.00 88.75 101 THR A C 1
ATOM 802 O O . THR A 1 101 ? 12.977 -17.134 -19.645 1.00 88.75 101 THR A O 1
ATOM 805 N N . LYS A 1 102 ? 10.996 -16.638 -20.567 1.00 88.81 102 LYS A N 1
ATOM 806 C CA . LYS A 1 102 ? 11.494 -16.716 -21.947 1.00 88.81 102 LYS A CA 1
ATOM 807 C C . LYS A 1 102 ? 12.621 -15.716 -22.234 1.00 88.81 102 LYS A C 1
ATOM 809 O O . LYS A 1 102 ? 13.573 -16.062 -22.926 1.00 88.81 102 LYS A O 1
ATOM 814 N N . ALA A 1 103 ? 12.540 -14.499 -21.694 1.00 86.00 103 ALA A N 1
ATOM 815 C CA . ALA A 1 103 ? 13.622 -13.518 -21.792 1.00 86.00 103 ALA A CA 1
ATOM 816 C C . ALA A 1 103 ? 14.895 -13.987 -21.066 1.00 86.00 103 ALA A C 1
ATOM 818 O O . ALA A 1 103 ? 15.999 -13.798 -21.569 1.00 86.00 103 ALA A O 1
ATOM 819 N N . SER A 1 104 ? 14.742 -14.607 -19.894 1.00 84.56 104 SER A N 1
ATOM 820 C CA . SER A 1 104 ? 15.867 -15.080 -19.079 1.00 84.56 104 SER A CA 1
ATOM 821 C C . SER A 1 104 ? 16.543 -16.303 -19.696 1.00 84.56 104 SER A C 1
ATOM 823 O O . SER A 1 104 ? 17.768 -16.349 -19.744 1.00 84.56 104 SER A O 1
ATOM 825 N N . ASP A 1 105 ? 15.758 -17.246 -20.222 1.00 83.25 105 ASP A N 1
ATOM 826 C CA . ASP A 1 105 ? 16.260 -18.424 -20.933 1.00 83.25 105 ASP A CA 1
ATOM 827 C C . ASP A 1 105 ? 17.063 -17.994 -22.168 1.00 83.25 105 ASP A C 1
ATOM 829 O O . ASP A 1 105 ? 18.198 -18.426 -22.351 1.00 83.25 105 ASP A O 1
ATOM 833 N N . TYR A 1 106 ? 16.537 -17.045 -22.951 1.00 81.31 106 TYR A N 1
ATOM 834 C CA . TYR A 1 106 ? 17.241 -16.500 -24.115 1.00 81.31 106 TYR A CA 1
ATOM 835 C C . TYR A 1 106 ? 18.526 -15.745 -23.733 1.00 81.31 106 TYR A C 1
ATOM 837 O O . TYR A 1 106 ? 19.556 -15.873 -24.393 1.00 81.31 106 TYR A O 1
ATOM 845 N N . ALA A 1 107 ? 18.505 -14.981 -22.637 1.00 75.06 107 ALA A N 1
ATOM 846 C CA . ALA A 1 107 ? 19.700 -14.311 -22.126 1.00 75.06 107 ALA A CA 1
ATOM 847 C C . ALA A 1 107 ? 20.778 -15.310 -21.669 1.00 75.06 107 ALA A C 1
ATOM 849 O O . ALA A 1 107 ? 21.964 -15.094 -21.923 1.00 75.06 107 ALA A O 1
ATOM 850 N N . ALA A 1 108 ? 20.375 -16.409 -21.026 1.00 72.50 108 ALA A N 1
ATOM 851 C CA . ALA A 1 108 ? 21.277 -17.476 -20.602 1.00 72.50 108 ALA A CA 1
ATOM 852 C C . ALA A 1 108 ? 21.853 -18.256 -21.799 1.00 72.50 108 ALA A C 1
ATOM 854 O O . ALA A 1 108 ? 23.036 -18.597 -21.798 1.00 72.50 108 ALA A O 1
ATOM 855 N N . GLU A 1 109 ? 21.056 -18.496 -22.844 1.00 74.75 109 GLU A N 1
ATOM 856 C CA . GLU A 1 109 ? 21.525 -19.088 -24.105 1.00 74.75 109 GLU A CA 1
ATOM 857 C C . GLU A 1 109 ? 22.620 -18.229 -24.758 1.00 74.75 109 GLU A C 1
ATOM 859 O O . GLU A 1 109 ? 23.673 -18.757 -25.117 1.00 74.75 109 GLU A O 1
ATOM 864 N N . LEU A 1 110 ? 22.432 -16.905 -24.813 1.00 68.25 110 LEU A N 1
ATOM 865 C CA . LEU A 1 110 ? 23.416 -15.961 -25.366 1.00 68.25 110 LEU A CA 1
ATOM 866 C C . LEU A 1 110 ? 24.737 -15.915 -24.583 1.00 68.25 110 LEU A C 1
ATOM 868 O O . LEU A 1 110 ? 25.797 -15.703 -25.174 1.00 68.25 110 LEU A O 1
ATOM 872 N N . GLN A 1 111 ? 24.688 -16.104 -23.261 1.00 61.69 111 GLN A N 1
ATOM 873 C CA . GLN A 1 111 ? 25.887 -16.165 -22.416 1.00 61.69 111 GLN A CA 1
ATOM 874 C C . GLN A 1 111 ? 26.670 -17.469 -22.607 1.00 61.69 111 GLN A C 1
ATOM 876 O O . GLN A 1 111 ? 27.899 -17.458 -22.571 1.00 61.69 111 GLN A O 1
ATOM 881 N N . ASN A 1 112 ? 25.976 -18.583 -22.849 1.00 58.41 112 ASN A N 1
ATOM 882 C CA . ASN A 1 112 ? 26.611 -19.877 -23.104 1.00 58.41 112 ASN A CA 1
ATOM 883 C C . ASN A 1 112 ? 27.180 -19.986 -24.528 1.00 58.41 112 ASN A C 1
ATOM 885 O O . ASN A 1 112 ? 28.121 -20.744 -24.761 1.00 58.41 112 ASN A O 1
ATOM 889 N N . SER A 1 113 ? 26.657 -19.213 -25.483 1.00 50.78 113 SER A N 1
ATOM 890 C CA . SER A 1 113 ? 27.100 -19.205 -26.878 1.00 50.78 113 SER A CA 1
ATOM 891 C C . SER A 1 113 ? 28.223 -18.193 -27.146 1.00 50.78 113 SER A C 1
ATOM 893 O O . SER A 1 113 ? 28.060 -17.360 -28.026 1.00 50.78 113 SER A O 1
ATOM 895 N N . SER A 1 114 ? 29.328 -18.211 -26.385 1.00 44.53 114 SER A N 1
ATOM 896 C CA . SER A 1 114 ? 30.591 -17.471 -26.656 1.00 44.53 114 SER A CA 1
ATOM 897 C C . SER A 1 114 ? 30.446 -16.068 -27.287 1.00 44.53 114 SER A C 1
ATOM 899 O O . SER A 1 114 ? 31.242 -15.682 -28.143 1.00 44.53 114 SER A O 1
ATOM 901 N N . SER A 1 115 ? 29.409 -15.314 -26.919 1.00 44.41 115 SER A N 1
ATOM 902 C CA . SER A 1 115 ? 29.074 -14.044 -27.553 1.00 44.41 115 SER A CA 1
ATOM 903 C C . SER A 1 115 ? 29.664 -12.925 -26.697 1.00 44.41 115 SER A C 1
ATOM 905 O O . SER A 1 115 ? 29.380 -12.886 -25.498 1.00 44.41 115 SER A O 1
ATOM 907 N N . PRO A 1 116 ? 30.462 -11.996 -27.259 1.00 45.81 116 PRO A N 1
ATOM 908 C CA . PRO A 1 116 ? 31.139 -10.924 -26.509 1.00 45.81 116 PRO A CA 1
ATOM 909 C C . PRO A 1 116 ? 30.172 -9.885 -25.904 1.00 45.81 116 PRO A C 1
ATOM 911 O O . PRO A 1 116 ? 30.588 -8.908 -25.285 1.00 45.81 116 PRO A O 1
ATOM 914 N N . PHE A 1 117 ? 28.866 -10.110 -26.053 1.00 47.53 117 PHE A N 1
ATOM 915 C CA . PHE A 1 117 ? 27.794 -9.149 -25.836 1.00 47.53 117 PHE A CA 1
ATOM 916 C C . PHE A 1 117 ? 27.698 -8.585 -24.412 1.00 47.53 117 PHE A C 1
ATOM 918 O O . PHE A 1 117 ? 27.275 -7.444 -24.240 1.00 47.53 117 PHE A O 1
ATOM 925 N N . PHE A 1 118 ? 28.074 -9.362 -23.391 1.00 47.56 118 PHE A N 1
ATOM 926 C CA . PHE A 1 118 ? 27.982 -8.929 -21.991 1.00 47.56 118 PHE A CA 1
ATOM 927 C C . PHE A 1 118 ? 29.315 -8.440 -21.408 1.00 47.56 118 PHE A C 1
ATOM 929 O O . PHE A 1 118 ? 29.300 -7.685 -20.442 1.00 47.56 118 PHE A O 1
ATOM 936 N N . THR A 1 119 ? 30.458 -8.819 -21.986 1.00 44.59 119 THR A N 1
ATOM 937 C CA . THR A 1 119 ? 31.788 -8.529 -21.421 1.00 44.59 119 THR A CA 1
ATOM 938 C C . THR A 1 119 ? 32.426 -7.246 -21.963 1.00 44.59 119 THR A C 1
ATOM 940 O O . THR A 1 119 ? 33.190 -6.609 -21.243 1.00 44.59 119 THR A O 1
ATOM 943 N N . GLU A 1 120 ? 32.111 -6.816 -23.191 1.00 39.66 120 GLU A N 1
ATOM 944 C CA . GLU A 1 120 ? 32.710 -5.600 -23.779 1.00 39.66 120 GLU A CA 1
ATOM 945 C C . GLU A 1 120 ? 32.035 -4.287 -23.339 1.00 39.66 120 GLU A C 1
ATOM 947 O O . GLU A 1 120 ? 32.661 -3.226 -23.384 1.00 39.66 120 GLU A O 1
ATOM 952 N N . LEU A 1 121 ? 30.777 -4.328 -22.882 1.00 46.19 121 LEU A N 1
ATOM 953 C CA . LEU A 1 121 ? 30.000 -3.117 -22.580 1.00 46.19 121 LEU A CA 1
ATOM 954 C C . LEU A 1 121 ? 30.375 -2.468 -21.234 1.00 46.19 121 LEU A C 1
ATOM 956 O O . LEU A 1 121 ? 30.429 -1.240 -21.151 1.00 46.19 121 LEU A O 1
ATOM 960 N N . ASP A 1 122 ? 30.708 -3.262 -20.210 1.00 40.69 122 ASP A N 1
ATOM 961 C CA . ASP A 1 122 ? 31.174 -2.749 -18.907 1.00 40.69 122 ASP A CA 1
ATOM 962 C C . ASP A 1 122 ? 32.601 -2.178 -18.987 1.00 40.69 122 ASP A C 1
ATOM 964 O O . ASP A 1 122 ? 32.909 -1.154 -18.373 1.00 40.69 122 ASP A O 1
ATOM 968 N N . LEU A 1 123 ? 33.472 -2.782 -19.805 1.00 42.09 123 LEU A N 1
ATOM 969 C CA . LEU A 1 123 ? 34.836 -2.287 -20.017 1.00 42.09 123 LEU A CA 1
ATOM 970 C C . LEU A 1 123 ? 34.856 -0.975 -20.812 1.00 42.09 123 LEU A C 1
ATOM 972 O O . LEU A 1 123 ? 35.561 -0.040 -20.427 1.00 42.09 123 LEU A O 1
ATOM 976 N N . ASN A 1 124 ? 34.046 -0.865 -21.870 1.00 50.34 124 ASN A N 1
ATOM 977 C CA . ASN A 1 124 ? 34.001 0.347 -22.689 1.00 50.34 124 ASN A CA 1
ATOM 978 C C . ASN A 1 124 ? 33.297 1.518 -21.993 1.00 50.34 124 ASN A C 1
ATOM 980 O O . ASN A 1 124 ? 33.736 2.656 -22.141 1.00 50.34 124 ASN A O 1
ATOM 984 N N . THR A 1 125 ? 32.245 1.282 -21.202 1.00 49.22 125 THR A N 1
ATOM 985 C CA . THR A 1 125 ? 31.562 2.372 -20.478 1.00 49.22 125 THR A CA 1
ATOM 986 C C . THR A 1 125 ? 32.410 2.927 -19.336 1.00 49.22 125 THR A C 1
ATOM 988 O O . THR A 1 125 ? 32.487 4.146 -19.194 1.00 49.22 125 THR A O 1
ATOM 991 N N . SER A 1 126 ? 33.124 2.082 -18.581 1.00 48.56 126 SER A N 1
ATOM 992 C CA . SER A 1 126 ? 34.055 2.554 -17.544 1.00 48.56 126 SER A CA 1
ATOM 993 C C . SER A 1 126 ? 35.219 3.349 -18.141 1.00 48.56 126 SER A C 1
ATOM 995 O O . SER A 1 126 ? 35.533 4.434 -17.655 1.00 48.56 126 SER A O 1
ATOM 997 N N . GLN A 1 127 ? 35.826 2.858 -19.229 1.00 54.25 127 GLN A N 1
ATOM 998 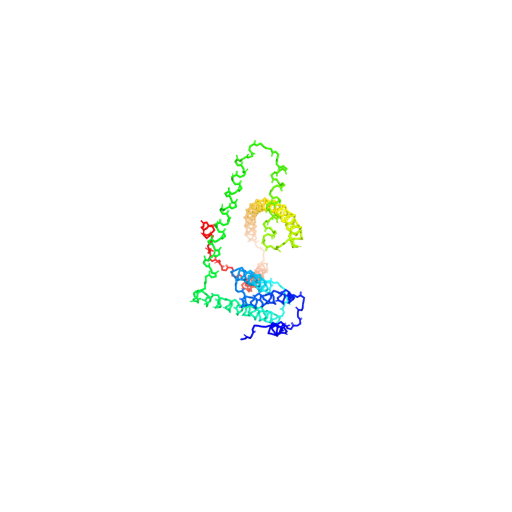C CA . GLN A 1 127 ? 36.917 3.563 -19.913 1.00 54.25 127 GLN A CA 1
ATOM 999 C C . GLN A 1 127 ? 36.455 4.887 -20.537 1.00 54.25 127 GLN A C 1
ATOM 1001 O O . GLN A 1 127 ? 37.184 5.879 -20.490 1.00 54.25 127 GLN A O 1
ATOM 1006 N N . LEU A 1 128 ? 35.232 4.936 -21.073 1.00 55.00 128 LEU A N 1
ATOM 1007 C CA . LEU A 1 128 ? 34.640 6.160 -21.611 1.00 55.00 128 LEU A CA 1
ATOM 1008 C C . LEU A 1 128 ? 34.356 7.180 -20.500 1.00 55.00 128 LEU A C 1
ATOM 1010 O O . LEU A 1 128 ? 34.710 8.349 -20.638 1.00 55.00 128 LEU A O 1
ATOM 1014 N N . VAL A 1 129 ? 33.777 6.743 -19.377 1.00 58.12 129 VAL A N 1
ATOM 1015 C CA . VAL A 1 129 ? 33.518 7.593 -18.204 1.00 58.12 129 VAL A CA 1
ATOM 1016 C C . VAL A 1 129 ? 34.821 8.148 -17.632 1.00 58.12 129 VAL A C 1
ATOM 1018 O O . VAL A 1 129 ? 34.885 9.334 -17.304 1.00 58.12 129 VAL A O 1
ATOM 1021 N N . ASP A 1 130 ? 35.872 7.334 -17.550 1.00 58.50 130 ASP A N 1
ATOM 1022 C CA . ASP A 1 130 ? 37.174 7.782 -17.059 1.00 58.50 130 ASP A CA 1
ATOM 1023 C C . ASP A 1 130 ? 37.872 8.721 -18.048 1.00 58.50 130 ASP A C 1
ATOM 1025 O O . ASP A 1 130 ? 38.443 9.724 -17.623 1.00 58.50 130 ASP A O 1
ATOM 1029 N N . SER A 1 131 ? 37.748 8.493 -19.360 1.00 59.81 131 SER A N 1
ATOM 1030 C CA . SER A 1 131 ? 38.245 9.418 -20.390 1.00 59.81 131 SER A CA 1
ATOM 1031 C C . SER A 1 131 ? 37.531 10.776 -20.345 1.00 59.81 131 SER A C 1
ATOM 1033 O O . SER A 1 131 ? 38.180 11.823 -20.415 1.00 59.81 131 SER A O 1
ATOM 1035 N N . ILE A 1 132 ? 36.207 10.778 -20.147 1.00 56.47 132 ILE A N 1
ATOM 1036 C CA . ILE A 1 132 ? 35.397 11.996 -19.984 1.00 56.47 132 ILE A CA 1
ATOM 1037 C C . ILE A 1 132 ? 35.798 12.736 -18.705 1.00 56.47 132 ILE A C 1
ATOM 1039 O O . ILE A 1 132 ? 36.072 13.935 -18.750 1.00 56.47 132 ILE A O 1
ATOM 1043 N N . LYS A 1 133 ? 35.908 12.033 -17.570 1.00 60.91 133 LYS A N 1
ATOM 1044 C CA . LYS A 1 133 ? 36.365 12.624 -16.301 1.00 60.91 133 LYS A CA 1
ATOM 1045 C C . LYS A 1 133 ? 37.775 13.200 -16.417 1.00 60.91 133 LYS A C 1
ATOM 1047 O O . LYS A 1 133 ? 38.034 14.264 -15.858 1.00 60.91 133 LYS A O 1
ATOM 1052 N N . LEU A 1 134 ? 38.675 12.524 -17.134 1.00 61.84 134 LEU A N 1
ATOM 1053 C CA . LEU A 1 134 ? 40.044 12.984 -17.353 1.00 61.84 134 LEU A CA 1
ATOM 1054 C C . LEU A 1 134 ? 40.075 14.243 -18.227 1.00 61.84 134 LEU A C 1
ATOM 1056 O O . LEU A 1 134 ? 40.770 15.192 -17.878 1.00 61.84 134 LEU A O 1
ATOM 1060 N N . LYS A 1 135 ? 39.289 14.292 -19.311 1.00 58.91 135 LYS A N 1
ATOM 1061 C CA . LYS A 1 135 ? 39.173 15.486 -20.165 1.00 58.91 135 LYS A CA 1
ATOM 1062 C C . LYS A 1 135 ? 38.576 16.672 -19.416 1.00 58.91 135 LYS A C 1
ATOM 1064 O O . LYS A 1 135 ? 39.144 17.754 -19.488 1.00 58.91 135 LYS A O 1
ATOM 1069 N N . ILE A 1 136 ? 37.508 16.463 -18.641 1.00 55.75 136 ILE A N 1
ATOM 1070 C CA . ILE A 1 136 ? 36.915 17.513 -17.798 1.00 55.75 136 ILE A CA 1
ATOM 1071 C C . ILE A 1 136 ? 37.944 18.013 -16.775 1.00 55.75 136 ILE A C 1
ATOM 1073 O O . ILE A 1 136 ? 38.121 19.216 -16.629 1.00 55.75 136 ILE A O 1
ATOM 1077 N N . ARG A 1 137 ? 38.686 17.114 -16.112 1.00 53.91 137 ARG A N 1
ATOM 1078 C CA . ARG A 1 137 ? 39.746 17.501 -15.162 1.00 53.91 137 ARG A CA 1
ATOM 1079 C C . ARG A 1 137 ? 40.904 18.252 -15.820 1.00 53.91 137 ARG A C 1
ATOM 1081 O O . ARG A 1 137 ? 41.372 19.223 -15.241 1.00 53.91 137 ARG A O 1
ATOM 1088 N N . LEU A 1 138 ? 41.348 17.832 -17.005 1.00 54.53 138 LEU A N 1
ATOM 1089 C CA . LEU A 1 138 ? 42.391 18.528 -17.767 1.00 54.53 138 LEU A CA 1
ATOM 1090 C C . LEU A 1 138 ? 41.927 19.924 -18.204 1.00 54.53 138 LEU A C 1
ATOM 1092 O O . LEU A 1 138 ? 42.693 20.871 -18.103 1.00 54.53 138 LEU A O 1
ATOM 1096 N N . SER A 1 139 ? 40.663 20.075 -18.609 1.00 52.75 139 SER A N 1
ATOM 1097 C CA . SER A 1 139 ? 40.089 21.378 -18.971 1.00 52.75 139 SER A CA 1
ATOM 1098 C C . SER A 1 139 ? 39.850 22.299 -17.769 1.00 52.75 139 SER A C 1
ATOM 1100 O O . SER A 1 139 ? 39.975 23.508 -17.908 1.00 52.75 139 SER A O 1
ATOM 1102 N N . LEU A 1 140 ? 39.549 21.748 -16.588 1.00 49.69 140 LEU A N 1
ATOM 1103 C CA . LEU A 1 140 ? 39.409 22.521 -15.346 1.00 49.69 140 LEU A CA 1
ATOM 1104 C C . LEU A 1 140 ? 40.758 23.000 -14.784 1.00 49.69 140 LEU A C 1
ATOM 1106 O O . LEU A 1 140 ? 40.789 24.005 -14.083 1.00 49.69 140 LEU A O 1
ATOM 1110 N N . LEU A 1 141 ? 41.858 22.298 -15.078 1.00 54.34 141 LEU A N 1
ATOM 1111 C CA . LEU A 1 141 ? 43.212 22.700 -14.673 1.00 54.34 141 LEU A CA 1
ATOM 1112 C C . LEU A 1 141 ? 43.804 23.805 -15.566 1.00 54.34 141 LEU A C 1
ATOM 1114 O O . LEU A 1 141 ? 44.634 24.571 -15.090 1.00 54.34 141 LEU A O 1
ATOM 1118 N N . ASP A 1 142 ? 43.368 23.911 -16.825 1.00 47.31 142 ASP A N 1
ATOM 1119 C CA . ASP A 1 142 ? 43.839 24.935 -17.776 1.00 47.31 142 ASP A CA 1
ATOM 1120 C C . ASP A 1 142 ? 43.120 26.298 -17.627 1.00 47.31 142 ASP A C 1
ATOM 1122 O O . ASP A 1 142 ? 43.563 27.298 -18.190 1.00 47.31 142 ASP A O 1
ATOM 1126 N N . GLU A 1 143 ? 42.016 26.374 -16.870 1.00 44.34 143 GLU A N 1
ATOM 1127 C CA . GLU A 1 143 ? 41.129 27.550 -16.812 1.00 44.34 143 GLU A CA 1
ATOM 1128 C C . GLU A 1 143 ? 40.929 28.115 -15.382 1.00 44.34 143 GLU A C 1
ATOM 1130 O O . GLU A 1 143 ? 39.824 28.503 -15.009 1.00 44.34 143 GLU A O 1
ATOM 1135 N N . GLU A 1 144 ? 42.000 28.329 -14.599 1.00 47.97 144 GLU A N 1
ATOM 1136 C CA . GLU A 1 144 ? 41.965 29.299 -13.467 1.00 47.97 144 GLU A CA 1
ATOM 1137 C C . GLU A 1 144 ? 41.692 30.759 -13.934 1.00 47.97 144 GLU A C 1
ATOM 1139 O O . GLU A 1 144 ? 41.685 31.706 -13.149 1.00 47.97 144 GLU A O 1
ATOM 1144 N N . SER A 1 145 ? 41.419 30.972 -15.225 1.00 48.16 145 SER A N 1
ATOM 1145 C CA . SER A 1 145 ? 41.169 32.269 -15.842 1.00 48.16 145 SER A CA 1
ATOM 1146 C C . SER 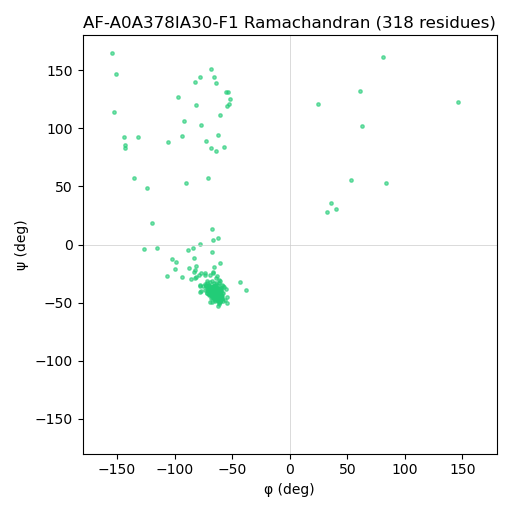A 1 145 ? 40.090 32.179 -16.933 1.00 48.16 145 SER A C 1
ATOM 1148 O O . SER A 1 145 ? 40.411 32.043 -18.112 1.00 48.16 145 SER A O 1
ATOM 1150 N N . ASN A 1 146 ? 38.805 32.273 -16.549 1.00 46.06 146 ASN A N 1
ATOM 1151 C CA . ASN A 1 146 ? 37.730 33.070 -17.193 1.00 46.06 146 ASN A CA 1
ATOM 1152 C C . ASN A 1 146 ? 36.315 32.446 -17.126 1.00 46.06 146 ASN A C 1
ATOM 1154 O O . ASN A 1 146 ? 36.055 31.388 -17.674 1.00 46.06 146 ASN A O 1
ATOM 1158 N N . SER A 1 147 ? 35.387 33.223 -16.545 1.00 57.00 147 SER A N 1
ATOM 1159 C CA . SER A 1 147 ? 33.907 33.169 -16.533 1.00 57.00 147 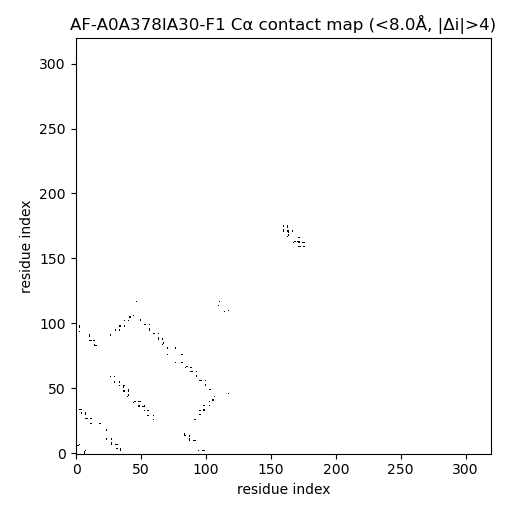SER A CA 1
ATOM 1160 C C . SER A 1 147 ? 33.183 31.825 -16.770 1.00 57.00 147 SER A C 1
ATOM 1162 O O . SER A 1 147 ? 33.184 31.303 -17.885 1.00 57.00 147 SER A O 1
ATOM 1164 N N . LEU A 1 148 ? 32.375 31.416 -15.780 1.00 52.47 148 LEU A N 1
ATOM 1165 C CA . LEU A 1 148 ? 31.386 30.318 -15.812 1.00 52.47 148 LEU A CA 1
ATOM 1166 C C . LEU A 1 148 ? 30.623 30.185 -17.149 1.00 52.47 148 LEU A C 1
ATOM 1168 O O . LEU A 1 148 ? 30.432 29.087 -17.650 1.00 52.47 148 LEU A O 1
ATOM 1172 N N . SER A 1 149 ? 30.259 31.311 -17.774 1.00 51.81 149 SER A N 1
ATOM 1173 C CA . SER A 1 149 ? 29.531 31.327 -19.051 1.00 51.81 149 SER A CA 1
ATOM 1174 C C . SER A 1 149 ? 30.275 30.672 -20.226 1.00 51.81 149 SER A C 1
ATOM 1176 O O . SER A 1 149 ? 29.638 30.096 -21.104 1.00 51.81 149 SER A O 1
ATOM 1178 N N . LYS A 1 150 ? 31.616 30.715 -20.238 1.00 54.91 150 LYS A N 1
ATOM 1179 C CA . LYS A 1 150 ? 32.438 30.045 -21.260 1.00 54.91 150 LYS A CA 1
ATOM 1180 C C . LYS A 1 150 ? 32.538 28.546 -20.995 1.00 54.91 150 LYS A C 1
ATOM 1182 O O . LYS A 1 150 ? 32.526 27.770 -21.947 1.00 54.91 150 LYS A O 1
ATOM 1187 N N . LEU A 1 151 ? 32.569 28.150 -19.722 1.00 55.69 151 LEU A N 1
ATOM 1188 C CA . LEU A 1 151 ? 32.534 26.750 -19.309 1.00 55.69 151 LEU A CA 1
ATOM 1189 C C . LEU A 1 151 ? 31.201 26.104 -19.715 1.00 55.69 151 LEU A C 1
ATOM 1191 O O . LEU A 1 151 ? 31.201 25.062 -20.365 1.00 55.69 151 LEU A O 1
ATOM 1195 N N . ASP A 1 152 ? 30.079 26.773 -19.444 1.00 53.41 152 ASP A N 1
ATOM 1196 C CA . ASP A 1 152 ? 28.747 26.307 -19.847 1.00 53.41 152 ASP A CA 1
ATOM 1197 C C . ASP A 1 152 ? 28.600 26.232 -21.370 1.00 53.41 152 ASP A C 1
ATOM 1199 O O . ASP A 1 152 ? 28.008 25.291 -21.906 1.00 53.41 152 ASP A O 1
ATOM 1203 N N . GLN A 1 153 ? 29.165 27.197 -22.099 1.00 59.91 153 GLN A N 1
ATOM 1204 C CA . GLN A 1 153 ? 29.162 27.185 -23.560 1.00 59.91 153 GLN A CA 1
ATOM 1205 C C . GLN A 1 153 ? 29.960 25.994 -24.115 1.00 59.91 153 GLN A C 1
ATOM 1207 O O . GLN A 1 153 ? 29.494 25.309 -25.024 1.00 59.91 153 GLN A O 1
ATOM 1212 N N . LYS A 1 154 ? 31.113 25.685 -23.519 1.00 63.22 154 LYS A N 1
ATOM 1213 C CA . LYS A 1 154 ? 32.002 24.598 -23.953 1.00 63.22 154 LYS A CA 1
ATOM 1214 C C . LYS A 1 154 ? 31.478 23.215 -23.562 1.00 63.22 154 LYS A C 1
ATOM 1216 O O . LYS A 1 154 ? 31.583 22.279 -24.351 1.00 63.22 154 LYS A O 1
ATOM 1221 N N . ILE A 1 155 ? 30.830 23.093 -22.399 1.00 61.47 155 ILE A N 1
ATOM 1222 C CA . ILE A 1 155 ? 30.070 21.893 -22.018 1.00 61.47 155 ILE A CA 1
ATOM 1223 C C . ILE A 1 155 ? 28.942 21.661 -23.025 1.00 61.47 155 ILE A C 1
ATOM 1225 O O . ILE A 1 155 ? 28.791 20.544 -23.517 1.00 61.47 155 ILE A O 1
ATOM 1229 N N . ASN A 1 156 ? 28.192 22.701 -23.401 1.00 61.34 156 ASN A N 1
ATOM 1230 C CA . ASN A 1 156 ? 27.151 22.581 -24.425 1.00 61.34 156 ASN A CA 1
ATOM 1231 C C . ASN A 1 156 ? 27.721 22.159 -25.792 1.00 61.34 156 ASN A C 1
ATOM 1233 O O . ASN A 1 156 ? 27.124 21.314 -26.457 1.00 61.34 156 ASN A O 1
ATOM 1237 N N . GLU A 1 157 ? 28.872 22.697 -26.202 1.00 67.06 157 GLU A N 1
ATOM 1238 C CA . GLU A 1 157 ? 29.543 22.317 -27.454 1.00 67.06 157 GLU A CA 1
ATOM 1239 C C . GLU A 1 157 ? 30.008 20.856 -27.451 1.00 67.06 157 GLU A C 1
ATOM 1241 O O . GLU A 1 157 ? 29.768 20.136 -28.419 1.00 67.06 157 GLU A O 1
ATOM 1246 N N . GLU A 1 158 ? 30.623 20.381 -26.366 1.00 63.84 158 GLU A N 1
ATOM 1247 C CA . GLU A 1 158 ? 31.055 18.982 -26.257 1.00 63.84 158 GLU A CA 1
ATOM 1248 C C . GLU A 1 158 ? 29.864 18.023 -26.140 1.00 63.84 158 GLU A C 1
ATOM 1250 O O . GLU A 1 158 ? 29.855 16.974 -26.782 1.00 63.84 158 GLU A O 1
ATOM 1255 N N . THR A 1 159 ? 28.803 18.406 -25.426 1.00 58.62 159 THR A N 1
ATOM 1256 C CA . THR A 1 159 ? 27.557 17.621 -25.358 1.00 58.62 159 THR A CA 1
ATOM 1257 C C . THR A 1 159 ? 26.896 17.524 -26.737 1.00 58.62 159 THR A C 1
ATOM 1259 O O . THR A 1 159 ? 26.431 16.455 -27.135 1.00 58.62 159 THR A O 1
ATOM 1262 N N . HIS A 1 160 ? 26.925 18.609 -27.518 1.00 60.50 160 HIS A N 1
ATOM 1263 C CA . HIS A 1 160 ? 26.432 18.622 -28.895 1.00 60.50 160 HIS A CA 1
ATOM 1264 C C . HIS A 1 160 ? 27.295 17.763 -29.832 1.00 60.50 160 HIS A C 1
ATOM 1266 O O . HIS A 1 160 ? 26.745 17.044 -30.666 1.00 60.50 160 HIS A O 1
ATOM 1272 N N . LYS A 1 161 ? 28.628 17.783 -29.693 1.00 62.97 161 LYS A N 1
ATOM 1273 C CA . LYS A 1 161 ? 29.533 16.905 -30.460 1.00 62.97 161 LYS A CA 1
ATOM 1274 C C . LYS A 1 161 ? 29.315 15.433 -30.126 1.00 62.97 161 LYS A C 1
ATOM 1276 O O . LYS A 1 161 ? 29.281 14.613 -31.036 1.00 62.97 161 LYS A O 1
ATOM 1281 N N . VAL A 1 162 ? 29.114 15.098 -28.850 1.00 59.31 162 VAL A N 1
ATOM 1282 C CA . VAL A 1 162 ? 28.773 13.733 -28.414 1.00 59.31 162 VAL A CA 1
ATOM 1283 C C . VAL A 1 162 ? 27.425 13.303 -28.994 1.00 59.31 162 VAL A C 1
ATOM 1285 O O . VAL A 1 162 ? 27.315 12.202 -29.526 1.00 59.31 162 VAL A O 1
ATOM 1288 N N . ALA A 1 163 ? 26.420 14.182 -28.980 1.00 51.59 163 ALA A N 1
ATOM 1289 C CA . ALA A 1 163 ? 25.130 13.909 -29.608 1.00 51.59 163 ALA A CA 1
ATOM 1290 C C . ALA A 1 163 ? 25.241 13.744 -31.139 1.00 51.59 163 ALA A C 1
ATOM 1292 O O . ALA A 1 163 ? 24.608 12.855 -31.698 1.00 51.59 163 ALA A O 1
ATOM 1293 N N . GLN A 1 164 ? 26.071 14.539 -31.823 1.00 54.78 164 GLN A N 1
ATOM 1294 C CA . GLN A 1 164 ? 26.355 14.364 -33.256 1.00 54.78 164 GLN A CA 1
ATOM 1295 C C . GLN A 1 164 ? 27.087 13.051 -33.556 1.00 54.78 164 GLN A C 1
ATOM 1297 O O . GLN A 1 164 ? 26.779 12.399 -34.548 1.00 54.78 164 GLN A O 1
ATOM 1302 N N . LEU A 1 165 ? 28.024 12.643 -32.699 1.00 58.53 165 LEU A N 1
ATOM 1303 C CA . LEU A 1 165 ? 28.749 11.375 -32.820 1.00 58.53 165 LEU A CA 1
ATOM 1304 C C . LEU A 1 165 ? 27.845 10.155 -32.606 1.00 58.53 165 LEU A C 1
ATOM 1306 O O . LEU A 1 165 ? 28.031 9.142 -33.272 1.00 58.53 165 LEU A O 1
ATOM 1310 N N . LEU A 1 166 ? 26.879 10.247 -31.688 1.00 47.84 166 LEU A N 1
ATOM 1311 C CA . LEU A 1 166 ? 25.977 9.142 -31.350 1.00 47.84 166 LEU A CA 1
ATOM 1312 C C . LEU A 1 166 ? 24.753 9.045 -32.270 1.00 47.84 166 LEU A C 1
ATOM 1314 O O . LEU A 1 166 ? 24.253 7.942 -32.478 1.00 47.84 166 LEU A O 1
ATOM 1318 N N . PHE A 1 167 ? 24.272 10.168 -32.814 1.00 49.44 167 PHE A N 1
ATOM 1319 C CA . PHE A 1 167 ? 22.987 10.231 -33.527 1.00 49.44 167 PHE A CA 1
ATOM 1320 C C . PHE A 1 167 ? 23.072 10.841 -34.943 1.00 49.44 167 PHE A C 1
ATOM 1322 O O . PHE A 1 167 ? 22.086 10.847 -35.671 1.00 49.44 167 PHE A O 1
ATOM 1329 N N . GLY A 1 168 ? 24.240 11.321 -35.386 1.00 53.59 168 GLY A N 1
ATOM 1330 C CA . GLY A 1 168 ? 24.420 11.973 -36.691 1.00 53.59 168 GLY A CA 1
ATOM 1331 C C . GLY A 1 168 ? 24.000 13.454 -36.721 1.00 53.59 168 GLY A C 1
ATOM 1332 O O . GLY A 1 168 ? 23.271 13.946 -35.857 1.00 53.59 168 GLY A O 1
ATOM 1333 N N . GLU A 1 169 ? 24.482 14.201 -37.724 1.00 52.72 169 GLU A N 1
ATOM 1334 C CA . GLU A 1 169 ? 24.363 15.674 -37.803 1.00 52.72 169 GLU A CA 1
ATOM 1335 C C . GLU A 1 169 ? 22.920 16.200 -37.898 1.00 52.72 169 GLU A C 1
ATOM 1337 O O . GLU A 1 169 ? 22.642 17.319 -37.467 1.00 52.72 169 GLU A O 1
ATOM 1342 N N . SER A 1 170 ? 21.992 15.406 -38.433 1.00 47.91 170 SER A N 1
ATOM 1343 C CA . SER A 1 170 ? 20.592 15.796 -38.646 1.00 47.91 170 SER A CA 1
ATOM 1344 C C . SER A 1 170 ? 19.686 15.547 -37.431 1.00 47.91 170 SER A C 1
ATOM 1346 O O . SER A 1 170 ? 18.651 16.204 -37.306 1.00 47.91 170 SER A O 1
ATOM 1348 N N . GLU A 1 171 ? 20.081 14.676 -36.495 1.00 45.94 171 GLU A N 1
ATOM 1349 C CA . GLU A 1 171 ? 19.291 14.337 -35.298 1.00 45.94 171 GLU A CA 1
ATOM 1350 C C . GLU A 1 171 ? 19.784 15.036 -34.016 1.00 45.94 171 GLU A C 1
ATOM 1352 O O . GLU A 1 171 ? 19.057 15.078 -33.016 1.00 45.94 171 GLU A O 1
ATOM 1357 N N . SER A 1 172 ? 20.972 15.657 -34.024 1.00 52.34 172 SER A N 1
ATOM 1358 C CA . SER A 1 172 ? 21.588 16.235 -32.815 1.00 52.34 172 SER A CA 1
ATOM 1359 C C . SER A 1 172 ? 20.825 17.438 -32.239 1.00 52.34 172 SER A C 1
ATOM 1361 O O . SER A 1 172 ? 20.701 17.573 -31.022 1.00 52.34 172 SER A O 1
ATOM 1363 N N . SER A 1 173 ? 20.258 18.301 -33.091 1.00 53.34 173 SER A N 1
ATOM 1364 C CA . SER A 1 173 ? 19.580 19.536 -32.657 1.00 53.34 173 SER A CA 1
ATOM 1365 C C . SER A 1 173 ? 18.212 19.272 -32.008 1.00 53.34 173 SER A C 1
ATOM 1367 O O . SER A 1 173 ? 17.859 19.885 -30.997 1.00 53.34 173 SER A O 1
ATOM 1369 N N . ILE A 1 174 ? 17.444 18.318 -32.548 1.00 56.53 174 ILE A N 1
ATOM 1370 C CA . ILE A 1 174 ? 16.143 17.904 -31.991 1.00 56.53 174 ILE A CA 1
ATOM 1371 C C . ILE A 1 174 ? 16.350 17.140 -30.681 1.00 56.53 174 ILE A C 1
ATOM 1373 O O . ILE A 1 174 ? 15.615 17.345 -29.713 1.00 56.53 174 ILE A O 1
ATOM 1377 N N . THR A 1 175 ? 17.378 16.299 -30.633 1.00 55.97 175 THR A N 1
ATOM 1378 C CA . THR A 1 175 ? 17.715 15.493 -29.460 1.00 55.97 175 THR A CA 1
ATOM 1379 C C . THR A 1 175 ? 18.203 16.366 -28.298 1.00 55.97 175 THR A C 1
ATOM 1381 O O . THR A 1 175 ? 17.722 16.200 -27.180 1.00 55.97 175 THR A O 1
ATOM 1384 N N . MET A 1 176 ? 19.025 17.393 -28.551 1.00 59.84 176 MET A N 1
ATOM 1385 C CA . MET A 1 176 ? 19.430 18.375 -27.526 1.00 59.84 176 MET A CA 1
ATOM 1386 C C . MET A 1 176 ? 18.252 19.173 -26.945 1.00 59.84 176 MET A C 1
ATOM 1388 O O . MET A 1 176 ? 18.201 19.407 -25.738 1.00 59.84 176 MET A O 1
ATOM 1392 N N . LYS A 1 177 ? 17.267 19.564 -27.769 1.00 63.78 177 LYS A N 1
ATOM 1393 C CA . LYS A 1 177 ? 16.046 20.225 -27.267 1.00 63.78 177 LYS A CA 1
ATOM 1394 C C . LYS A 1 177 ? 15.213 19.301 -26.377 1.00 63.78 177 LYS A C 1
ATOM 1396 O O . LYS A 1 177 ? 14.691 19.756 -25.364 1.00 63.78 177 LYS A O 1
ATOM 1401 N N . LYS A 1 178 ? 15.115 18.013 -26.727 1.00 65.25 178 LYS A N 1
ATOM 1402 C CA . LYS A 1 178 ? 14.442 17.009 -25.887 1.00 65.25 178 LYS A CA 1
ATOM 1403 C C . LYS A 1 178 ? 15.169 16.802 -24.556 1.00 65.25 178 LYS A C 1
ATOM 1405 O O . LYS A 1 178 ? 14.502 16.717 -23.532 1.00 65.25 178 LYS A O 1
ATOM 1410 N N . TYR A 1 179 ? 16.503 16.782 -24.555 1.00 66.88 179 TYR A N 1
ATOM 1411 C CA . TYR A 1 179 ? 17.288 16.675 -23.322 1.00 66.88 179 TYR A CA 1
ATOM 1412 C C . TYR A 1 179 ? 17.116 17.885 -22.397 1.00 66.88 179 TYR A C 1
ATOM 1414 O O . TYR A 1 179 ? 16.929 17.681 -21.203 1.00 66.88 179 TYR A O 1
ATOM 1422 N N . ARG A 1 180 ? 17.072 19.118 -22.927 1.00 63.06 180 ARG A N 1
ATOM 1423 C CA . ARG A 1 180 ? 16.748 20.302 -22.104 1.00 63.06 180 ARG A CA 1
ATOM 1424 C C . ARG A 1 180 ? 15.345 20.245 -21.506 1.00 63.06 180 ARG A C 1
ATOM 1426 O O . ARG A 1 180 ? 15.182 20.562 -20.337 1.00 63.06 180 ARG A O 1
ATOM 1433 N N . GLY A 1 181 ? 14.348 19.805 -22.277 1.00 67.69 181 GLY A N 1
ATOM 1434 C CA . GLY A 1 181 ? 12.993 19.618 -21.746 1.00 67.69 181 GLY A CA 1
ATOM 1435 C C . GLY A 1 181 ? 12.948 18.590 -20.609 1.00 67.69 181 GLY A C 1
ATOM 1436 O O . GLY A 1 181 ? 12.330 18.833 -19.580 1.00 67.69 181 GLY A O 1
ATOM 1437 N N . LEU A 1 182 ? 13.676 17.479 -20.759 1.00 69.56 182 LEU A N 1
ATOM 1438 C CA . LEU A 1 182 ? 13.822 16.461 -19.713 1.00 69.56 182 LEU A CA 1
ATOM 1439 C C . LEU A 1 182 ? 14.542 16.986 -18.463 1.00 69.56 182 LEU A C 1
ATOM 1441 O O . LEU A 1 182 ? 14.176 16.606 -17.356 1.00 69.56 182 LEU A O 1
ATOM 1445 N N . GLU A 1 183 ? 15.547 17.845 -18.624 1.00 66.75 183 GLU A N 1
ATOM 1446 C CA . GLU A 1 183 ? 16.254 18.480 -17.508 1.00 66.75 183 GLU A CA 1
ATOM 1447 C C . GLU A 1 183 ? 15.336 19.431 -16.728 1.00 66.75 183 GLU A C 1
ATOM 1449 O O . GLU A 1 183 ? 15.266 19.348 -15.503 1.00 66.75 183 GLU A O 1
ATOM 1454 N N . GLU A 1 184 ? 14.562 20.270 -17.422 1.00 70.88 184 GLU A N 1
ATOM 1455 C CA . GLU A 1 184 ? 13.575 21.158 -16.795 1.00 70.88 184 GLU A CA 1
ATOM 1456 C C . GLU A 1 184 ? 12.496 20.375 -16.031 1.00 70.88 184 GLU A C 1
ATOM 1458 O O . GLU A 1 184 ? 12.134 20.748 -14.910 1.00 70.88 184 GLU A O 1
ATOM 1463 N N . ASP A 1 185 ? 12.007 19.271 -16.600 1.00 73.81 185 ASP A N 1
ATOM 1464 C CA . ASP A 1 185 ? 11.035 18.398 -15.940 1.00 73.81 185 ASP A CA 1
ATOM 1465 C C . ASP A 1 185 ? 11.646 17.678 -14.728 1.00 73.81 185 ASP A C 1
ATOM 1467 O O . ASP A 1 185 ? 10.990 17.547 -13.693 1.00 73.81 185 ASP A O 1
ATOM 1471 N N . TYR A 1 186 ? 12.915 17.266 -14.808 1.00 71.12 186 TYR A N 1
ATOM 1472 C CA . TYR A 1 186 ? 13.625 16.633 -13.695 1.00 71.12 186 TYR A CA 1
ATOM 1473 C C . TYR A 1 186 ? 13.877 17.608 -12.538 1.00 71.12 186 TYR A C 1
ATOM 1475 O O . TYR A 1 186 ? 13.705 17.240 -11.376 1.00 71.12 186 TYR A O 1
ATOM 1483 N N . ILE A 1 187 ? 14.228 18.864 -12.836 1.00 73.50 187 ILE A N 1
ATOM 1484 C CA . ILE A 1 187 ? 14.377 19.926 -11.828 1.00 73.50 187 ILE A CA 1
ATOM 1485 C C . ILE A 1 187 ? 13.036 20.185 -11.134 1.00 73.50 187 ILE A C 1
ATOM 1487 O O . ILE A 1 187 ? 12.991 20.224 -9.904 1.00 73.50 187 ILE A O 1
ATOM 1491 N N . LYS A 1 188 ? 11.934 20.292 -11.891 1.00 79.06 188 LYS A N 1
ATOM 1492 C CA . LYS A 1 188 ? 10.585 20.455 -11.314 1.00 79.06 188 LYS A CA 1
ATOM 1493 C C . LYS A 1 188 ? 10.203 19.282 -10.414 1.00 79.06 188 LYS A C 1
ATOM 1495 O O . LYS A 1 188 ? 9.788 19.503 -9.283 1.00 79.06 188 LYS A O 1
ATOM 1500 N N . LEU A 1 189 ? 10.424 18.048 -10.869 1.00 79.44 189 LEU A N 1
ATOM 1501 C CA . LEU A 1 189 ? 10.215 16.840 -10.061 1.00 79.44 189 LEU A CA 1
ATOM 1502 C C . LEU A 1 189 ? 11.075 16.831 -8.789 1.00 79.44 189 LEU A C 1
ATOM 1504 O O . LEU A 1 189 ? 10.620 16.370 -7.743 1.00 79.44 189 LEU A O 1
ATOM 1508 N N . GLY A 1 190 ? 12.309 17.336 -8.862 1.00 78.62 190 GLY A N 1
ATOM 1509 C CA . GLY A 1 190 ? 13.185 17.506 -7.705 1.00 78.62 190 GLY A CA 1
ATOM 1510 C C . GLY A 1 190 ? 12.605 18.475 -6.673 1.00 78.62 190 GLY A C 1
ATOM 1511 O O . GLY A 1 190 ? 12.529 18.130 -5.495 1.00 78.62 190 GLY A O 1
ATOM 1512 N N . MET A 1 191 ? 12.135 19.642 -7.123 1.00 80.69 191 MET A N 1
ATOM 1513 C CA . MET A 1 191 ? 11.517 20.658 -6.262 1.00 80.69 191 MET A CA 1
ATOM 1514 C C . MET A 1 191 ? 10.197 20.175 -5.645 1.00 80.69 191 MET A C 1
ATOM 1516 O O . MET A 1 191 ? 9.976 20.357 -4.447 1.00 80.69 191 MET A O 1
ATOM 1520 N N . ASP A 1 192 ? 9.346 19.506 -6.428 1.00 79.00 192 ASP A N 1
ATOM 1521 C CA . ASP A 1 192 ? 8.081 18.942 -5.942 1.00 79.00 192 ASP A CA 1
ATOM 1522 C C . ASP A 1 192 ? 8.327 17.845 -4.895 1.00 79.00 192 ASP A C 1
ATOM 1524 O O . ASP A 1 192 ? 7.659 17.794 -3.858 1.00 79.00 192 ASP A O 1
ATOM 1528 N N . ASN A 1 193 ? 9.334 16.991 -5.111 1.00 80.12 193 ASN A N 1
ATOM 1529 C CA . ASN A 1 193 ? 9.727 15.981 -4.129 1.00 80.12 193 ASN A CA 1
ATOM 1530 C C . ASN A 1 193 ? 10.253 16.605 -2.831 1.00 80.12 193 ASN A C 1
ATOM 1532 O O . ASN A 1 193 ? 9.923 16.115 -1.750 1.00 80.12 193 ASN A O 1
ATOM 1536 N N . GLU A 1 194 ? 11.046 17.674 -2.911 1.00 79.94 194 GLU A N 1
ATOM 1537 C CA . GLU A 1 194 ? 11.544 18.382 -1.727 1.00 79.94 194 GLU A CA 1
ATOM 1538 C C . GLU A 1 194 ? 10.390 18.986 -0.910 1.00 79.94 194 GLU A C 1
ATOM 1540 O O . GLU A 1 194 ? 10.322 18.781 0.307 1.00 79.94 194 GLU A O 1
ATOM 1545 N N . LEU A 1 195 ? 9.411 19.601 -1.583 1.00 87.81 195 LEU A N 1
ATOM 1546 C CA . LEU A 1 195 ? 8.191 20.116 -0.956 1.00 87.81 195 LEU A CA 1
ATOM 1547 C C . LEU A 1 195 ? 7.379 19.004 -0.273 1.00 87.81 195 LEU A C 1
ATOM 1549 O O . LEU A 1 195 ? 6.921 19.165 0.862 1.00 87.81 195 LEU A O 1
ATOM 1553 N N . HIS A 1 196 ? 7.208 17.854 -0.928 1.00 83.19 196 HIS A N 1
ATOM 1554 C CA . HIS A 1 196 ? 6.499 16.715 -0.338 1.00 83.19 196 HIS A CA 1
ATOM 1555 C C . HIS A 1 196 ? 7.227 16.132 0.880 1.00 83.19 196 HIS A C 1
ATOM 1557 O O . HIS A 1 196 ? 6.579 15.750 1.859 1.00 83.19 196 HIS A O 1
ATOM 1563 N N . VAL A 1 197 ? 8.563 16.092 0.868 1.00 85.50 197 VAL A N 1
ATOM 1564 C CA . VAL A 1 197 ? 9.364 15.674 2.031 1.00 85.50 197 VAL A CA 1
ATOM 1565 C C . VAL A 1 197 ? 9.174 16.640 3.201 1.00 85.50 197 VAL A C 1
ATOM 1567 O O . VAL A 1 197 ? 9.041 16.197 4.345 1.00 85.50 197 VAL A O 1
ATOM 1570 N N . GLU A 1 198 ? 9.115 17.945 2.940 1.00 88.81 198 GLU A N 1
ATOM 1571 C CA . GLU A 1 198 ? 8.846 18.950 3.971 1.00 88.81 198 GLU A CA 1
ATOM 1572 C C . GLU A 1 198 ? 7.429 18.811 4.555 1.00 88.81 198 GLU A C 1
ATOM 1574 O O . GLU A 1 198 ? 7.259 18.782 5.777 1.00 88.81 198 GLU A O 1
ATOM 1579 N N . GLN A 1 199 ? 6.416 18.604 3.709 1.00 87.19 199 GLN A N 1
ATOM 1580 C CA . GLN A 1 199 ? 5.044 18.317 4.151 1.00 87.19 199 GLN A CA 1
ATOM 1581 C C . GLN A 1 199 ? 4.967 17.051 5.016 1.00 87.19 199 GLN A C 1
ATOM 1583 O O . GLN A 1 199 ? 4.289 17.045 6.045 1.00 87.19 199 GLN A O 1
ATOM 1588 N N . LEU A 1 200 ? 5.688 15.989 4.642 1.00 86.94 200 LEU A N 1
ATOM 1589 C CA . LEU A 1 200 ? 5.767 14.757 5.432 1.00 86.94 200 LEU A CA 1
ATOM 1590 C C . LEU A 1 200 ? 6.412 14.989 6.799 1.00 86.94 200 LEU A C 1
ATOM 1592 O O . LEU A 1 200 ? 5.918 14.460 7.794 1.00 86.94 200 LEU A O 1
ATOM 1596 N N . ARG A 1 201 ? 7.476 15.798 6.875 1.00 88.50 201 ARG A N 1
ATOM 1597 C CA . ARG A 1 201 ? 8.090 16.177 8.159 1.00 88.50 201 ARG A CA 1
ATOM 1598 C C . ARG A 1 201 ? 7.105 16.933 9.047 1.00 88.50 201 ARG A C 1
ATOM 1600 O O . ARG A 1 201 ? 7.006 16.608 10.226 1.00 88.50 201 ARG A O 1
ATOM 1607 N N . ASN A 1 202 ? 6.342 17.867 8.484 1.00 90.00 202 ASN A N 1
ATOM 1608 C CA . ASN A 1 202 ? 5.332 18.625 9.228 1.00 90.00 202 ASN A CA 1
ATOM 1609 C C . ASN A 1 202 ? 4.181 17.737 9.727 1.00 90.00 202 ASN A C 1
ATOM 1611 O O . ASN A 1 202 ? 3.764 17.846 10.877 1.00 90.00 202 ASN A O 1
ATOM 1615 N N . MET A 1 203 ? 3.704 16.796 8.908 1.00 86.25 203 MET A N 1
ATOM 1616 C CA . MET A 1 203 ? 2.693 15.828 9.353 1.00 86.25 203 MET A CA 1
ATOM 1617 C C . MET A 1 203 ? 3.227 14.877 10.433 1.00 86.25 203 MET A C 1
ATOM 1619 O O . MET A 1 203 ? 2.480 14.447 11.313 1.00 86.25 203 MET A O 1
ATOM 1623 N N . LEU A 1 204 ? 4.517 14.529 10.384 1.00 88.56 204 LEU A N 1
ATOM 1624 C CA . LEU A 1 204 ? 5.144 13.674 11.389 1.00 88.56 204 LEU A CA 1
ATOM 1625 C C . LEU A 1 204 ? 5.251 14.390 12.742 1.00 88.56 204 LEU A C 1
ATOM 1627 O O . LEU A 1 204 ? 4.886 13.808 13.763 1.00 88.56 204 LEU A O 1
ATOM 1631 N N . THR A 1 205 ? 5.660 15.662 12.752 1.00 90.06 205 THR A N 1
ATOM 1632 C CA . THR A 1 205 ? 5.701 16.470 13.982 1.00 90.06 205 THR A CA 1
ATOM 1633 C C . THR A 1 205 ? 4.303 16.710 14.553 1.00 90.06 205 THR A C 1
ATOM 1635 O O . THR A 1 205 ? 4.114 16.608 15.767 1.00 90.06 205 THR A O 1
ATOM 1638 N N . GLU A 1 206 ? 3.297 16.950 13.708 1.00 92.06 206 GLU A N 1
ATOM 1639 C CA . GLU A 1 206 ? 1.903 17.069 14.147 1.00 92.06 206 GLU A CA 1
ATOM 1640 C C . GLU A 1 206 ? 1.396 15.769 14.794 1.00 92.06 206 GLU A C 1
ATOM 1642 O O . GLU A 1 206 ? 0.802 15.806 15.875 1.00 92.06 206 GLU A O 1
ATOM 1647 N N . ASN A 1 207 ? 1.701 14.611 14.199 1.00 85.56 207 ASN A N 1
ATOM 1648 C CA . ASN A 1 207 ? 1.355 13.310 14.774 1.00 85.56 207 ASN A CA 1
ATOM 1649 C C . ASN A 1 207 ? 2.019 13.065 16.133 1.00 85.56 207 ASN A C 1
ATOM 1651 O O . ASN A 1 207 ? 1.372 12.549 17.044 1.00 85.56 207 ASN A O 1
ATOM 1655 N N . GLU A 1 208 ? 3.284 13.449 16.308 1.00 88.75 208 GLU A N 1
ATOM 1656 C CA . GLU A 1 208 ? 3.963 13.337 17.604 1.00 88.75 208 GLU A CA 1
ATOM 1657 C C . GLU A 1 208 ? 3.305 14.219 18.674 1.00 88.75 208 GLU A C 1
ATOM 1659 O O . GLU A 1 208 ? 3.128 13.792 19.820 1.00 88.75 208 GLU A O 1
ATOM 1664 N N . ILE A 1 209 ? 2.898 15.440 18.310 1.00 91.81 209 ILE A N 1
ATOM 1665 C CA . ILE A 1 209 ? 2.189 16.355 19.214 1.00 91.81 209 ILE A CA 1
ATOM 1666 C C . ILE A 1 209 ? 0.818 15.783 19.591 1.00 91.81 209 ILE A C 1
ATOM 1668 O O . ILE A 1 209 ? 0.452 15.790 20.770 1.00 91.81 209 ILE A O 1
ATOM 1672 N N . LEU A 1 210 ? 0.061 15.273 18.616 1.00 91.50 210 LEU A N 1
ATOM 1673 C CA . LEU A 1 210 ? -1.240 14.645 18.856 1.00 91.50 210 LEU A CA 1
ATOM 1674 C C . LEU A 1 210 ? -1.109 13.381 19.713 1.00 91.50 210 LEU A C 1
ATOM 1676 O O . LEU A 1 210 ? -1.905 13.196 20.633 1.00 91.50 210 LEU A O 1
ATOM 1680 N N . GLY A 1 211 ? -0.075 12.568 19.483 1.00 90.44 211 GLY A N 1
ATOM 1681 C CA . GLY A 1 211 ? 0.246 11.403 20.309 1.00 90.44 211 GLY A CA 1
ATOM 1682 C C . GLY A 1 211 ? 0.471 11.780 21.774 1.00 90.44 211 GLY A C 1
ATOM 1683 O O . GLY A 1 211 ? -0.170 11.217 22.660 1.00 90.44 211 GLY A O 1
ATOM 1684 N N . LYS A 1 212 ? 1.285 12.811 22.036 1.00 90.69 212 LYS A N 1
ATOM 1685 C CA . LYS A 1 212 ? 1.516 13.323 23.401 1.00 90.69 212 LYS A CA 1
ATOM 1686 C C . LYS A 1 212 ? 0.241 13.862 24.054 1.00 90.69 212 LYS A C 1
ATOM 1688 O O . LYS A 1 212 ? 0.010 13.619 25.237 1.00 90.69 212 LYS A O 1
ATOM 1693 N N . LYS A 1 213 ? -0.608 14.574 23.302 1.00 92.00 213 LYS A N 1
ATOM 1694 C CA . LYS A 1 213 ? -1.909 15.056 23.807 1.00 92.00 213 LYS A CA 1
ATOM 1695 C C . LYS A 1 213 ? -2.842 13.899 24.163 1.00 92.00 213 LYS A C 1
ATOM 1697 O O . LYS A 1 213 ? -3.517 13.962 25.187 1.00 92.00 213 LYS A O 1
ATOM 1702 N N . LEU A 1 214 ? -2.864 12.846 23.346 1.00 91.00 214 LEU A N 1
ATOM 1703 C CA . LEU A 1 214 ? -3.667 11.654 23.603 1.00 91.00 214 LEU A CA 1
ATOM 1704 C C . LEU A 1 214 ? -3.195 10.922 24.865 1.00 91.00 214 LEU A C 1
ATOM 1706 O O . LEU A 1 214 ? -4.024 10.542 25.688 1.00 91.00 214 LEU A O 1
ATOM 1710 N N . GLU A 1 215 ? -1.883 10.756 25.043 1.00 88.00 215 GLU A N 1
ATOM 1711 C CA . GLU A 1 215 ? -1.314 10.148 26.252 1.00 88.00 215 GLU A CA 1
ATOM 1712 C C . GLU A 1 215 ? -1.660 10.950 27.512 1.00 88.00 215 GLU A C 1
ATOM 1714 O O . GLU A 1 215 ? -2.096 10.366 28.507 1.00 88.00 215 GLU A O 1
ATOM 1719 N N . ALA A 1 216 ? -1.539 12.280 27.460 1.00 89.31 216 ALA A N 1
ATOM 1720 C CA . ALA A 1 216 ? -1.920 13.155 28.568 1.00 89.31 216 ALA A CA 1
ATOM 1721 C C . ALA A 1 216 ? -3.415 13.024 28.910 1.00 89.31 216 ALA A C 1
ATOM 1723 O O . ALA A 1 216 ? -3.762 12.809 30.071 1.00 89.31 216 ALA A O 1
ATOM 1724 N N . ALA A 1 217 ? -4.293 13.053 27.901 1.00 89.81 217 ALA A N 1
ATOM 1725 C CA . ALA A 1 217 ? -5.732 12.878 28.099 1.00 89.81 217 ALA A CA 1
ATOM 1726 C C . ALA A 1 217 ? -6.075 11.491 28.675 1.00 89.81 217 ALA A C 1
ATOM 1728 O O . ALA A 1 217 ? -6.920 11.371 29.559 1.00 89.81 217 ALA A O 1
ATOM 1729 N N . GLN A 1 218 ? -5.397 10.427 28.230 1.00 87.44 218 GLN A N 1
ATOM 1730 C CA . GLN A 1 218 ? -5.584 9.085 28.793 1.00 87.44 218 GLN A CA 1
ATOM 1731 C C . GLN A 1 218 ? -5.168 9.003 30.265 1.00 87.44 218 GLN A C 1
ATOM 1733 O O . GLN A 1 218 ? -5.843 8.335 31.054 1.00 87.44 218 GLN A O 1
ATOM 1738 N N . GLN A 1 219 ? -4.067 9.653 30.648 1.00 88.81 219 GLN A N 1
ATOM 1739 C CA . GLN A 1 219 ? -3.641 9.718 32.048 1.00 88.81 219 GLN A CA 1
ATOM 1740 C C . GLN A 1 219 ? -4.648 10.493 32.900 1.00 88.81 219 GLN A C 1
ATOM 1742 O O . GLN A 1 219 ? -5.001 10.032 33.988 1.00 88.81 219 GLN A O 1
ATOM 1747 N N . GLU A 1 220 ? -5.164 11.608 32.383 1.00 93.38 220 GLU A N 1
ATOM 1748 C CA . GLU A 1 220 ? -6.198 12.401 33.046 1.00 93.38 220 GLU A CA 1
ATOM 1749 C C . GLU A 1 220 ? -7.484 11.590 33.256 1.00 93.38 220 GLU A C 1
ATOM 1751 O O . GLU A 1 220 ? -7.975 11.497 34.382 1.00 93.38 220 GLU A O 1
ATOM 1756 N N . PHE A 1 221 ? -7.980 10.903 32.221 1.00 90.38 221 PHE A N 1
ATOM 1757 C CA . PHE A 1 221 ? -9.164 10.048 32.351 1.00 90.38 221 PHE A CA 1
ATOM 1758 C C . PHE A 1 221 ? -8.966 8.919 33.363 1.00 90.38 221 PHE A C 1
ATOM 1760 O O . PHE A 1 221 ? -9.871 8.627 34.143 1.00 90.38 221 PHE A O 1
ATOM 1767 N N . ARG A 1 222 ? -7.783 8.293 33.408 1.00 88.81 222 ARG A N 1
ATOM 1768 C CA . ARG A 1 222 ? -7.481 7.271 34.425 1.00 88.81 222 ARG A CA 1
ATOM 1769 C C . ARG A 1 222 ? -7.498 7.846 35.838 1.00 88.81 222 ARG A C 1
ATOM 1771 O O . ARG A 1 222 ? -8.004 7.188 36.744 1.00 88.81 222 ARG A O 1
ATOM 1778 N N . ALA A 1 223 ? -6.964 9.051 36.028 1.00 91.81 223 ALA A N 1
ATOM 1779 C CA . ALA A 1 223 ? -7.005 9.729 37.319 1.00 91.81 223 ALA A CA 1
ATOM 1780 C C . ALA A 1 223 ? -8.449 10.053 37.737 1.00 91.81 223 ALA A C 1
ATOM 1782 O O . ALA A 1 223 ? -8.827 9.770 38.872 1.00 91.81 223 ALA A O 1
ATOM 1783 N N . GLN A 1 224 ? -9.273 10.553 36.810 1.00 91.50 224 GLN A N 1
ATOM 1784 C CA . GLN A 1 224 ? -10.688 10.848 37.061 1.00 91.50 224 GLN A CA 1
ATOM 1785 C C . GLN A 1 224 ? -11.504 9.587 37.382 1.00 91.50 224 GLN A C 1
ATOM 1787 O O . GLN A 1 224 ? -12.299 9.599 38.318 1.00 91.50 224 GLN A O 1
ATOM 1792 N N . ILE A 1 225 ? -11.291 8.479 36.660 1.00 91.44 225 ILE A N 1
ATOM 1793 C CA . ILE A 1 225 ? -11.948 7.195 36.963 1.00 91.44 225 ILE A CA 1
ATOM 1794 C C . ILE A 1 225 ? -11.581 6.731 38.373 1.00 91.44 225 ILE A C 1
ATOM 1796 O O . ILE A 1 225 ? -12.466 6.359 39.139 1.00 91.44 225 ILE A O 1
ATOM 1800 N N . LYS A 1 226 ? -10.297 6.809 38.739 1.00 91.62 226 LYS A N 1
ATOM 1801 C CA . LYS A 1 226 ? -9.833 6.421 40.073 1.00 91.62 226 LYS A CA 1
ATOM 1802 C C . LYS A 1 226 ? -10.465 7.278 41.177 1.00 91.62 226 LYS A C 1
ATOM 1804 O O . LYS A 1 226 ? -10.866 6.733 42.201 1.00 91.62 226 LYS A O 1
ATOM 1809 N N . ASP A 1 227 ? -10.585 8.590 40.968 1.00 94.00 227 ASP A N 1
ATOM 1810 C CA . ASP A 1 227 ? -11.272 9.495 41.905 1.00 94.00 227 ASP A CA 1
ATOM 1811 C C . ASP A 1 227 ? -12.766 9.145 42.043 1.00 94.00 227 ASP A C 1
ATOM 1813 O O . ASP A 1 227 ? -13.293 9.052 43.153 1.00 94.00 227 ASP A O 1
ATOM 1817 N N . MET A 1 228 ? -13.449 8.860 40.928 1.00 91.38 228 MET A N 1
ATOM 1818 C CA . MET A 1 228 ? -14.850 8.423 40.951 1.00 91.38 228 MET A CA 1
ATOM 1819 C C . MET A 1 228 ? -15.040 7.075 41.657 1.00 91.38 228 MET A C 1
ATOM 1821 O O . MET A 1 228 ? -16.009 6.905 42.396 1.00 91.38 228 MET A O 1
ATOM 1825 N N . GLU A 1 229 ? -14.130 6.118 41.466 1.00 91.38 229 GLU A N 1
ATOM 1826 C CA . GLU A 1 229 ? -14.171 4.827 42.161 1.00 91.38 229 GLU A CA 1
ATOM 1827 C C . GLU A 1 229 ? -13.990 4.985 43.674 1.00 91.38 229 GLU A C 1
ATOM 1829 O O . GLU A 1 229 ? -14.726 4.357 44.437 1.00 91.38 229 GLU A O 1
ATOM 1834 N N . GLN A 1 230 ? -13.076 5.861 44.107 1.00 92.75 230 GLN A N 1
ATOM 1835 C CA . GLN A 1 230 ? -12.882 6.181 45.524 1.00 92.75 230 GLN A CA 1
ATOM 1836 C C . GLN A 1 230 ? -14.132 6.818 46.135 1.00 92.75 230 GLN A C 1
ATOM 1838 O O . GLN A 1 230 ? -14.587 6.373 47.190 1.00 92.75 230 GLN A O 1
ATOM 1843 N N . LYS A 1 231 ? -14.741 7.796 45.452 1.00 93.19 231 LYS A N 1
ATOM 1844 C CA . LYS A 1 231 ? -16.011 8.404 45.889 1.00 93.19 231 LYS A CA 1
ATOM 1845 C C . LYS A 1 231 ? -17.123 7.367 46.009 1.00 93.19 231 LYS A C 1
ATOM 1847 O O . LYS A 1 231 ? -17.775 7.293 47.043 1.00 93.19 231 LYS A O 1
ATOM 1852 N N . ARG A 1 232 ? -17.277 6.498 45.004 1.00 91.06 232 ARG A N 1
ATOM 1853 C CA . ARG A 1 232 ? -18.277 5.420 45.029 1.00 91.06 232 ARG A CA 1
ATOM 1854 C C . ARG A 1 232 ? -18.069 4.468 46.209 1.00 91.06 232 ARG A C 1
ATOM 1856 O O . ARG A 1 232 ? -19.045 4.003 46.790 1.00 91.06 232 ARG A O 1
ATOM 1863 N N . GLN A 1 233 ? -16.820 4.148 46.545 1.00 89.81 233 GLN A N 1
ATOM 1864 C CA . GLN A 1 233 ? -16.514 3.280 47.680 1.00 89.81 233 GLN A CA 1
ATOM 1865 C C . GLN A 1 233 ? -16.890 3.943 49.011 1.00 89.81 233 GLN A C 1
ATOM 1867 O O . GLN A 1 233 ? -17.576 3.317 49.817 1.00 89.81 233 GLN A O 1
ATOM 1872 N N . ILE A 1 234 ? -16.535 5.219 49.192 1.00 93.62 234 ILE A N 1
ATOM 1873 C CA . ILE A 1 234 ? -16.915 6.008 50.374 1.00 93.62 234 ILE A CA 1
ATOM 1874 C C . ILE A 1 234 ? -18.442 6.088 50.503 1.00 93.62 234 ILE A C 1
ATOM 1876 O O . ILE A 1 234 ? -18.990 5.835 51.574 1.00 93.62 234 ILE A O 1
ATOM 1880 N N . ASP A 1 235 ? -19.149 6.372 49.409 1.00 90.81 235 ASP A N 1
ATOM 1881 C CA . ASP A 1 235 ? -20.613 6.424 49.407 1.00 90.81 235 ASP A CA 1
ATOM 1882 C C . ASP A 1 235 ? -21.223 5.062 49.755 1.00 90.81 235 ASP A C 1
ATOM 1884 O O . ASP A 1 235 ? -22.185 4.986 50.516 1.00 90.81 235 ASP A O 1
ATOM 1888 N N . SER A 1 236 ? -20.662 3.964 49.244 1.00 91.38 236 SER A N 1
ATOM 1889 C CA . SER A 1 236 ? -21.113 2.609 49.580 1.00 91.38 236 SER A CA 1
ATOM 1890 C C . SER A 1 236 ? -20.935 2.290 51.067 1.00 91.38 236 SER A C 1
ATOM 1892 O O . SER A 1 236 ? -21.827 1.692 51.672 1.00 91.38 236 SER A O 1
ATOM 1894 N N . GLU A 1 237 ? -19.810 2.684 51.664 1.00 91.56 237 GLU A N 1
ATOM 1895 C CA . GLU A 1 237 ? -19.553 2.521 53.100 1.00 91.56 237 GLU A CA 1
ATOM 1896 C C . GLU A 1 237 ? -20.528 3.365 53.933 1.00 91.56 237 GLU A C 1
ATOM 1898 O O . GLU A 1 237 ? -21.136 2.858 54.880 1.00 91.56 237 GLU A O 1
ATOM 1903 N N . ASN A 1 238 ? -20.768 4.616 53.530 1.00 91.12 238 ASN A N 1
ATOM 1904 C CA . ASN A 1 238 ? -21.746 5.499 54.168 1.00 91.12 238 ASN A CA 1
ATOM 1905 C C . ASN A 1 238 ? -23.167 4.919 54.115 1.00 91.12 238 ASN A C 1
ATOM 1907 O O . ASN A 1 238 ? -23.855 4.883 55.138 1.00 9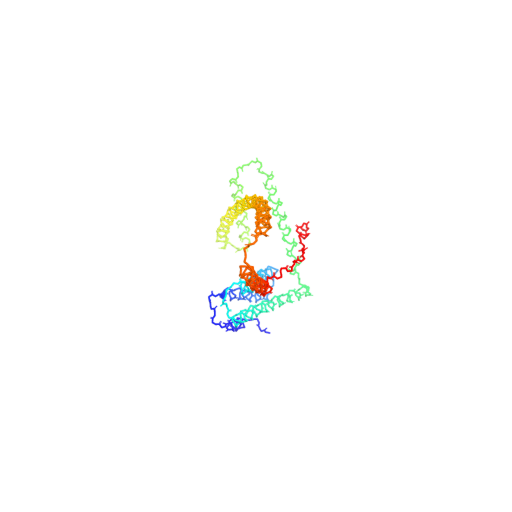1.12 238 ASN A O 1
ATOM 1911 N N . HIS A 1 239 ? -23.599 4.409 52.957 1.00 89.12 239 HIS A N 1
ATOM 1912 C CA . HIS A 1 239 ? -24.907 3.767 52.811 1.00 89.12 239 HIS A CA 1
ATOM 1913 C C . HIS A 1 239 ? -25.019 2.488 53.647 1.00 89.12 239 HIS A C 1
ATOM 1915 O O . HIS A 1 239 ? -26.041 2.277 54.301 1.00 89.12 239 HIS A O 1
ATOM 1921 N N . SER A 1 240 ? -23.974 1.655 53.682 1.00 88.06 240 SER A N 1
ATOM 1922 C CA . SER A 1 240 ? -23.954 0.453 54.524 1.00 88.06 240 SER A CA 1
ATOM 1923 C C . SER A 1 240 ? -24.068 0.804 56.009 1.00 88.06 240 SER A C 1
ATOM 1925 O O . SER A 1 240 ? -24.820 0.160 56.740 1.00 88.06 240 SER A O 1
ATOM 1927 N N . ASN A 1 241 ? -23.363 1.845 56.460 1.00 88.81 241 ASN A N 1
ATOM 1928 C CA . ASN A 1 241 ? -23.442 2.322 57.839 1.00 88.81 241 ASN A CA 1
ATOM 1929 C C . ASN A 1 241 ? -24.840 2.854 58.178 1.00 88.81 241 ASN A C 1
ATOM 1931 O O . ASN A 1 241 ? -25.382 2.516 59.231 1.00 88.81 241 ASN A O 1
ATOM 1935 N N . ALA A 1 242 ? -25.457 3.624 57.278 1.00 87.19 242 ALA A N 1
ATOM 1936 C CA . ALA A 1 242 ? -26.821 4.116 57.457 1.00 87.19 242 ALA A CA 1
ATOM 1937 C C . ALA A 1 242 ? -27.846 2.969 57.529 1.00 87.19 242 ALA A C 1
ATOM 1939 O O . ALA A 1 242 ? -28.709 2.970 58.406 1.00 87.19 242 ALA A O 1
ATOM 1940 N N . LEU A 1 243 ? -27.728 1.955 56.664 1.00 87.75 243 LEU A N 1
ATOM 1941 C CA . LEU A 1 243 ? -28.587 0.766 56.700 1.00 87.75 243 LEU A CA 1
ATOM 1942 C C . LEU A 1 243 ? -28.436 -0.012 58.011 1.00 87.75 243 LEU A C 1
ATOM 1944 O O . LEU A 1 243 ? -29.441 -0.404 58.602 1.00 87.75 243 LEU A O 1
ATOM 1948 N N . ASN A 1 244 ? -27.205 -0.175 58.504 1.00 85.81 244 ASN A N 1
ATOM 1949 C CA . ASN A 1 244 ? -26.952 -0.812 59.797 1.00 85.81 244 ASN A CA 1
ATOM 1950 C C . ASN A 1 244 ? -27.601 -0.030 60.950 1.00 85.81 244 ASN A C 1
ATOM 1952 O O . ASN A 1 244 ? -28.249 -0.629 61.807 1.00 85.81 244 ASN A O 1
ATOM 1956 N N . GLN A 1 245 ? -27.512 1.304 60.945 1.00 84.94 245 GLN A N 1
ATOM 1957 C CA . GLN A 1 245 ? -28.180 2.150 61.943 1.00 84.94 245 GLN A CA 1
ATOM 1958 C C . GLN A 1 245 ? -29.709 2.028 61.880 1.00 84.94 245 GLN A C 1
ATOM 1960 O O . GLN A 1 245 ? -30.363 1.929 62.920 1.00 84.94 245 GLN A O 1
ATOM 1965 N N . ILE A 1 246 ? -30.291 1.997 60.677 1.00 84.56 246 ILE A N 1
ATOM 1966 C CA . ILE A 1 246 ? -31.734 1.779 60.491 1.00 84.56 246 ILE A CA 1
ATOM 1967 C C . ILE A 1 246 ? -32.136 0.403 61.031 1.00 84.56 246 ILE A C 1
ATOM 1969 O O . ILE A 1 246 ? -33.126 0.295 61.752 1.00 84.56 246 ILE A O 1
ATOM 1973 N N . MET A 1 247 ? -31.356 -0.639 60.741 1.00 83.88 247 MET A N 1
ATOM 1974 C CA . MET A 1 247 ? -31.623 -1.994 61.219 1.00 83.88 247 MET A CA 1
ATOM 1975 C C . MET A 1 247 ? -31.542 -2.089 62.748 1.00 83.88 247 MET A C 1
ATOM 1977 O O . MET A 1 247 ? -32.429 -2.671 63.370 1.00 83.88 247 MET A O 1
ATOM 1981 N N . GLU A 1 248 ? -30.556 -1.446 63.379 1.00 80.19 248 GLU A N 1
ATOM 1982 C CA . GLU A 1 248 ? -30.507 -1.330 64.841 1.00 80.19 248 GLU A CA 1
ATOM 1983 C C . GLU A 1 248 ? -31.726 -0.600 65.417 1.00 80.19 248 GLU A C 1
ATOM 1985 O O . GLU A 1 248 ? -32.242 -0.992 66.465 1.00 80.19 248 GLU A O 1
ATOM 1990 N N . LEU A 1 249 ? -32.194 0.468 64.763 1.00 81.94 249 LEU A N 1
ATOM 1991 C CA . LEU A 1 249 ? -33.390 1.198 65.186 1.00 81.94 249 LEU A CA 1
ATOM 1992 C C . LEU A 1 249 ? -34.654 0.342 65.057 1.00 81.94 249 LEU A C 1
ATOM 1994 O O . LEU A 1 249 ? -35.476 0.361 65.974 1.00 81.94 249 LEU A O 1
ATOM 1998 N N . ILE A 1 250 ? -34.789 -0.438 63.980 1.00 77.38 250 ILE A N 1
ATOM 1999 C CA . ILE A 1 250 ? -35.893 -1.392 63.794 1.00 77.38 250 ILE A CA 1
ATOM 2000 C C . ILE A 1 250 ? -35.872 -2.436 64.912 1.00 77.38 250 ILE A C 1
ATOM 2002 O O . ILE A 1 250 ? -36.879 -2.602 65.593 1.00 77.38 250 ILE A O 1
ATOM 2006 N N . LEU A 1 251 ? -34.721 -3.053 65.194 1.00 76.69 251 LEU A N 1
ATOM 2007 C CA . LEU A 1 251 ? -34.583 -4.031 66.282 1.00 76.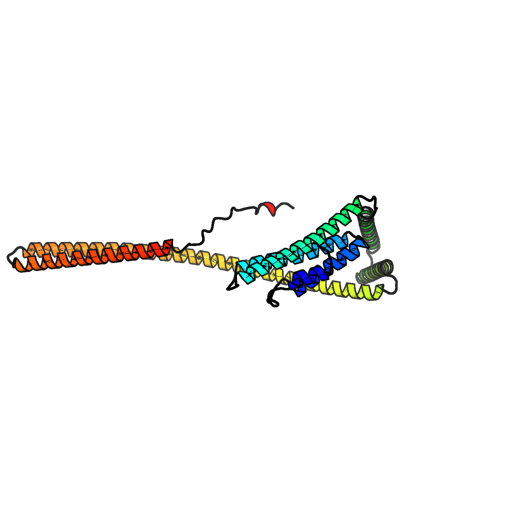69 251 LEU A CA 1
ATOM 2008 C C . LEU A 1 251 ? -34.885 -3.415 67.662 1.00 76.69 251 LEU A C 1
ATOM 2010 O O . LEU A 1 251 ? -35.531 -4.035 68.514 1.00 76.69 251 LEU A O 1
ATOM 2014 N N . LYS A 1 252 ? -34.471 -2.163 67.902 1.00 75.31 252 LYS A N 1
ATOM 2015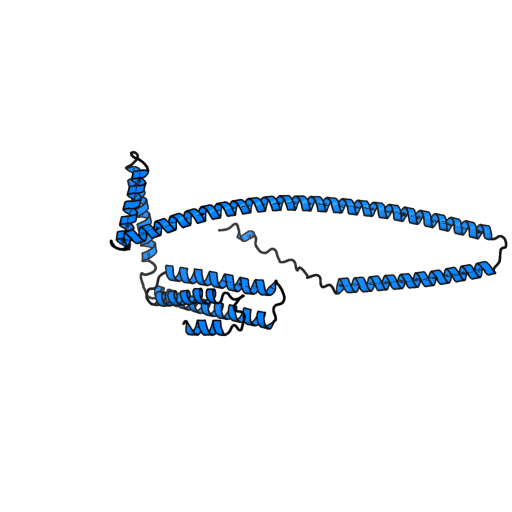 C CA . LYS A 1 252 ? -34.825 -1.403 69.119 1.00 75.31 252 LYS A CA 1
ATOM 2016 C C . LYS A 1 252 ? -36.328 -1.105 69.202 1.00 75.31 252 LYS A C 1
ATOM 2018 O O . LYS A 1 252 ? -36.883 -1.114 70.297 1.00 75.31 252 LYS A O 1
ATOM 2023 N N . LEU A 1 253 ? -36.999 -0.842 68.081 1.00 74.06 253 LEU A N 1
ATOM 2024 C CA . LEU A 1 253 ? -38.452 -0.648 68.030 1.00 74.06 253 LEU A CA 1
ATOM 2025 C C . LEU A 1 253 ? -39.213 -1.963 68.228 1.00 74.06 253 LEU A C 1
ATOM 2027 O O . LEU A 1 253 ? -40.173 -1.985 68.991 1.00 74.06 253 LEU A O 1
ATOM 2031 N N . GLU A 1 254 ? -38.768 -3.060 67.615 1.00 65.62 254 GLU A N 1
ATOM 2032 C CA . GLU A 1 254 ? -39.335 -4.402 67.803 1.00 65.62 254 GLU A CA 1
ATOM 2033 C C . GLU A 1 254 ? -39.210 -4.861 69.263 1.00 65.62 254 GLU A C 1
ATOM 2035 O O . GLU A 1 254 ? -40.185 -5.318 69.858 1.00 65.62 254 GLU A O 1
ATOM 2040 N N . SER A 1 255 ? -38.047 -4.645 69.886 1.00 66.69 255 SER A N 1
ATOM 2041 C CA . SER A 1 255 ? -37.832 -4.936 71.313 1.00 66.69 255 SER A CA 1
ATOM 2042 C C . SER A 1 255 ? -38.602 -4.004 72.256 1.00 66.69 255 SER A C 1
ATOM 2044 O O . SER A 1 255 ? -39.052 -4.453 73.309 1.00 66.69 255 SER A O 1
ATOM 2046 N N . LYS A 1 256 ? -38.834 -2.734 71.891 1.00 63.50 256 LYS A N 1
ATOM 2047 C CA . LYS A 1 256 ? -39.737 -1.833 72.637 1.00 63.50 256 LYS A CA 1
ATOM 2048 C C . LYS A 1 256 ? -41.217 -2.201 72.470 1.00 63.50 256 LYS A C 1
ATOM 2050 O O . LYS A 1 256 ? -41.984 -2.050 73.417 1.00 63.50 256 LYS A O 1
ATOM 2055 N N . ASN A 1 257 ? -41.614 -2.726 71.310 1.00 52.97 257 ASN A N 1
ATOM 2056 C CA . ASN A 1 257 ? -42.973 -3.206 71.034 1.00 52.97 257 ASN A CA 1
ATOM 2057 C C . ASN A 1 257 ? -43.279 -4.590 71.630 1.00 52.97 257 ASN A C 1
ATOM 2059 O O . ASN A 1 257 ? -44.417 -5.053 71.549 1.00 52.97 257 ASN A O 1
ATOM 2063 N N . ASN A 1 258 ? -42.326 -5.211 72.334 1.00 45.62 258 ASN A N 1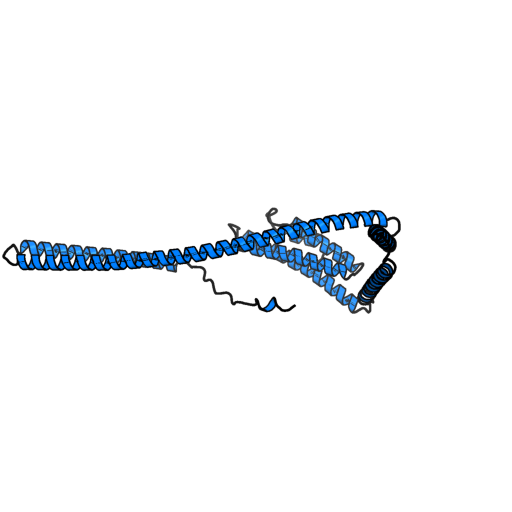
ATOM 2064 C CA . ASN A 1 258 ? -42.550 -6.420 73.135 1.00 45.62 258 ASN A CA 1
ATOM 2065 C C . ASN A 1 258 ? -43.449 -6.194 74.376 1.00 45.62 258 ASN A C 1
ATOM 2067 O O . ASN A 1 258 ? -43.580 -7.070 75.231 1.00 45.62 258 ASN A O 1
ATOM 2071 N N . VAL A 1 259 ? -44.137 -5.050 74.461 1.00 45.69 259 VAL A N 1
ATOM 2072 C CA . VAL A 1 259 ? -45.257 -4.811 75.374 1.00 45.69 259 VAL A CA 1
ATOM 2073 C C . VAL A 1 259 ? -46.571 -4.824 74.575 1.00 45.69 259 VAL A C 1
ATOM 2075 O O . VAL A 1 259 ? -47.076 -3.802 74.126 1.00 45.69 259 VAL A O 1
ATOM 2078 N N . LYS A 1 260 ? -47.154 -6.022 74.431 1.00 41.91 260 LYS A N 1
ATOM 2079 C CA . LYS A 1 260 ? -48.600 -6.264 74.228 1.00 41.91 260 LYS A CA 1
ATOM 2080 C C . LYS A 1 260 ? -49.308 -5.526 73.071 1.00 41.91 260 LYS A C 1
ATOM 2082 O O . LYS A 1 260 ? -50.373 -4.949 73.283 1.00 41.91 260 LYS A O 1
ATOM 2087 N N . THR A 1 261 ? -48.852 -5.639 71.825 1.00 40.47 261 THR A N 1
ATOM 2088 C CA . THR A 1 261 ? -49.742 -5.363 70.674 1.00 40.47 261 THR A CA 1
ATOM 2089 C C . THR A 1 261 ? -49.701 -6.455 69.606 1.00 40.47 261 THR A C 1
ATOM 2091 O O . THR A 1 261 ? -48.950 -6.408 68.647 1.00 40.47 261 THR A O 1
ATOM 2094 N N . SER A 1 262 ? -50.635 -7.398 69.779 1.00 45.25 262 SER A N 1
ATOM 2095 C CA . SER A 1 262 ? -51.317 -8.184 68.743 1.00 45.25 262 SER A CA 1
ATOM 2096 C C . SER A 1 262 ? -50.469 -9.110 67.857 1.00 45.25 262 SER A C 1
ATOM 2098 O O . SER A 1 262 ? -49.914 -8.698 66.840 1.00 45.25 262 SER A O 1
ATOM 2100 N N . ARG A 1 263 ? -50.524 -10.414 68.173 1.00 51.84 263 ARG A N 1
ATOM 2101 C CA . ARG A 1 263 ? -50.094 -11.539 67.315 1.00 51.84 263 ARG A CA 1
ATOM 2102 C C . ARG A 1 263 ? -50.533 -11.393 65.845 1.00 51.84 263 ARG A C 1
ATOM 2104 O O . ARG A 1 263 ? -49.766 -11.727 64.957 1.00 51.84 263 ARG A O 1
ATOM 2111 N N . HIS A 1 264 ? -51.685 -10.774 65.574 1.00 48.72 264 HIS A N 1
ATOM 2112 C CA . HIS A 1 264 ? -52.162 -10.553 64.203 1.00 48.72 264 HIS A CA 1
ATOM 2113 C C . HIS A 1 264 ? -51.311 -9.585 63.366 1.00 48.72 264 HIS A C 1
ATOM 2115 O O . HIS A 1 264 ? -51.325 -9.678 62.141 1.00 48.72 264 HIS A O 1
ATOM 2121 N N . LYS A 1 265 ? -50.563 -8.656 63.979 1.00 50.34 265 LYS A N 1
ATOM 2122 C CA . LYS A 1 265 ? -49.640 -7.788 63.225 1.00 50.34 265 LYS A CA 1
ATOM 2123 C C . LYS A 1 265 ? -48.300 -8.471 62.946 1.00 50.34 265 LYS A C 1
ATOM 2125 O O . LYS A 1 265 ? -47.695 -8.182 61.921 1.00 50.34 265 LYS A O 1
ATOM 2130 N N . GLN A 1 266 ? -47.869 -9.388 63.814 1.00 53.41 266 GLN A N 1
ATOM 2131 C CA . GLN A 1 266 ? -46.656 -10.187 63.613 1.00 53.41 266 GLN A CA 1
ATOM 2132 C C . GLN A 1 266 ? -46.814 -11.196 62.471 1.00 53.41 266 GLN A C 1
ATOM 2134 O O . GLN A 1 266 ? -45.899 -11.322 61.663 1.00 53.41 266 GLN A O 1
ATOM 2139 N N . ASP A 1 267 ? -47.982 -11.829 62.343 1.00 53.88 267 ASP A N 1
ATOM 2140 C CA . ASP A 1 267 ? -48.256 -12.756 61.236 1.00 53.88 267 ASP A CA 1
ATOM 2141 C C . ASP A 1 267 ? -48.299 -12.025 59.880 1.00 53.88 267 ASP A C 1
ATOM 2143 O O . ASP A 1 267 ? -47.757 -12.513 58.888 1.00 53.88 267 ASP A O 1
ATOM 2147 N N . ASN A 1 268 ? -48.838 -10.798 59.847 1.00 56.75 268 ASN A N 1
ATOM 2148 C CA . ASN A 1 268 ? -48.805 -9.949 58.651 1.00 56.75 268 ASN A CA 1
ATOM 2149 C C . ASN A 1 268 ? -47.388 -9.481 58.295 1.00 56.75 268 ASN A C 1
ATOM 2151 O O . ASN A 1 268 ? -47.037 -9.460 57.118 1.00 56.75 268 ASN A O 1
ATOM 2155 N N . LEU A 1 269 ? -46.562 -9.127 59.284 1.00 57.12 269 LEU A N 1
ATOM 2156 C CA . LEU A 1 269 ? -45.182 -8.709 59.029 1.00 57.12 269 LEU A CA 1
ATOM 2157 C C . LEU A 1 269 ? -44.323 -9.888 58.553 1.00 57.12 269 LEU A C 1
ATOM 2159 O O . LEU A 1 269 ? -43.533 -9.736 57.629 1.00 57.12 269 LEU A O 1
ATOM 2163 N N . ALA A 1 270 ? -44.507 -11.077 59.135 1.00 64.94 270 ALA A N 1
ATOM 2164 C CA . ALA A 1 270 ? -43.837 -12.296 58.692 1.00 64.94 270 ALA A CA 1
ATOM 2165 C C . ALA A 1 270 ? -44.230 -12.662 57.251 1.00 64.94 270 ALA A C 1
ATOM 2167 O O . ALA A 1 270 ? -43.355 -12.979 56.447 1.00 64.94 270 ALA A O 1
ATOM 2168 N N . SER A 1 271 ? -45.516 -12.528 56.905 1.00 65.88 271 SER A N 1
ATOM 2169 C CA . SER A 1 271 ? -46.008 -12.721 55.536 1.00 65.88 271 SER A CA 1
ATOM 2170 C C . SER A 1 271 ? -45.413 -11.699 54.561 1.00 65.88 271 SER A C 1
ATOM 2172 O O . SER A 1 271 ? -44.930 -12.083 53.501 1.00 65.88 271 SER A O 1
ATOM 2174 N N . GLN A 1 272 ? -45.355 -10.415 54.933 1.00 67.25 272 GLN A N 1
ATOM 2175 C CA . GLN A 1 272 ? -44.751 -9.361 54.102 1.00 67.25 272 GLN A CA 1
ATOM 2176 C C . GLN A 1 272 ? -43.236 -9.536 53.939 1.00 67.25 272 GLN A C 1
ATOM 2178 O O . GLN A 1 272 ? -42.690 -9.315 52.861 1.00 67.25 272 GLN A O 1
ATOM 2183 N N . ILE A 1 273 ? -42.536 -9.978 54.987 1.00 71.19 273 ILE A N 1
ATOM 2184 C CA . ILE A 1 273 ? -41.109 -10.321 54.914 1.00 71.19 273 ILE A CA 1
ATOM 2185 C C . ILE A 1 273 ? -40.900 -11.531 53.996 1.00 71.19 273 ILE A C 1
ATOM 2187 O O . ILE A 1 273 ? -39.900 -11.590 53.279 1.00 71.19 273 ILE A O 1
ATOM 2191 N N . GLN A 1 274 ? -41.826 -12.490 53.986 1.00 70.69 274 GLN A N 1
ATOM 2192 C CA . GLN A 1 274 ? -41.768 -13.652 53.104 1.00 70.69 274 GLN A CA 1
ATOM 2193 C C . GLN A 1 274 ? -42.056 -13.283 51.640 1.00 70.69 274 GLN A C 1
ATOM 2195 O O . GLN A 1 274 ? -41.339 -13.760 50.759 1.00 70.69 274 GLN A O 1
ATOM 2200 N N . GLU A 1 275 ? -43.005 -12.378 51.382 1.00 73.19 275 GLU A N 1
ATOM 2201 C CA . GLU A 1 275 ? -43.234 -11.781 50.056 1.00 73.19 275 GLU A CA 1
ATOM 2202 C C . GLU A 1 275 ? -42.013 -10.995 49.571 1.00 73.19 275 GLU A C 1
ATOM 2204 O O . GLU A 1 275 ? -41.503 -11.278 48.490 1.00 73.19 275 GLU A O 1
ATOM 2209 N N . MET A 1 276 ? -41.444 -10.108 50.394 1.00 73.25 276 MET A N 1
ATOM 2210 C CA . MET A 1 276 ? -40.223 -9.378 50.026 1.00 73.25 276 MET A CA 1
ATOM 2211 C C . MET A 1 276 ? -39.037 -10.314 49.768 1.00 73.25 276 MET A C 1
ATOM 2213 O O . MET A 1 276 ? -38.248 -10.082 48.855 1.00 73.25 276 MET A O 1
ATOM 2217 N N . ARG A 1 277 ? -38.888 -11.403 50.534 1.00 75.19 277 ARG A N 1
ATOM 2218 C CA . ARG A 1 277 ? -37.849 -12.416 50.268 1.00 75.19 277 ARG A CA 1
ATOM 2219 C C . ARG A 1 277 ? -38.076 -13.127 48.933 1.00 75.19 277 ARG A C 1
ATOM 2221 O O . ARG A 1 277 ? -37.101 -13.406 48.229 1.00 75.19 277 ARG A O 1
ATOM 2228 N N . ALA A 1 278 ? -39.327 -13.403 48.569 1.00 78.00 278 ALA A N 1
ATOM 2229 C CA . ALA A 1 278 ? -39.672 -13.983 47.273 1.00 78.00 278 ALA A CA 1
ATOM 2230 C C . ALA A 1 278 ? -39.395 -12.999 46.122 1.00 78.00 278 ALA A C 1
ATOM 2232 O O . ALA A 1 278 ? -38.808 -13.387 45.108 1.00 78.00 278 ALA A O 1
ATOM 2233 N N . GLU A 1 279 ? -39.712 -11.717 46.302 1.00 77.88 279 GLU A N 1
ATOM 2234 C CA . GLU A 1 279 ? -39.392 -10.658 45.340 1.00 77.88 279 GLU A CA 1
ATOM 2235 C C . GLU A 1 279 ? -37.881 -10.478 45.169 1.00 77.88 279 GLU A C 1
ATOM 2237 O O . GLU A 1 279 ? -37.393 -10.498 44.041 1.00 77.88 279 GLU A O 1
ATOM 2242 N N . ILE A 1 280 ? -37.110 -10.410 46.261 1.00 75.88 280 ILE A N 1
ATOM 2243 C CA . ILE A 1 280 ? -35.638 -10.327 46.215 1.00 75.88 280 ILE A CA 1
ATOM 2244 C C . ILE A 1 280 ? -35.049 -11.532 45.474 1.00 75.88 280 ILE A C 1
ATOM 2246 O O . ILE A 1 280 ? -34.141 -11.370 44.660 1.00 75.88 280 ILE A O 1
ATOM 2250 N N . THR A 1 281 ? -35.570 -12.737 45.713 1.00 81.69 281 THR A N 1
ATOM 2251 C CA . THR A 1 281 ? -35.118 -13.953 45.016 1.00 81.69 281 THR A CA 1
ATOM 2252 C C . THR A 1 281 ? -35.436 -13.883 43.523 1.00 81.69 281 THR A C 1
ATOM 2254 O O . THR A 1 281 ? -34.597 -14.226 42.689 1.00 81.69 281 THR A O 1
ATOM 2257 N N . THR A 1 282 ? -36.612 -13.360 43.175 1.00 86.00 282 THR A N 1
ATOM 2258 C CA . THR A 1 282 ? -37.033 -13.158 41.784 1.00 86.00 282 THR A CA 1
ATOM 2259 C C . THR A 1 282 ? -36.141 -12.133 41.085 1.00 86.00 282 THR A C 1
ATOM 2261 O O . THR A 1 282 ? -35.591 -12.433 40.025 1.00 86.00 282 THR A O 1
ATOM 2264 N N . VAL A 1 283 ? -35.896 -10.972 41.697 1.00 79.12 283 VAL A N 1
ATOM 2265 C CA . VAL A 1 283 ? -35.005 -9.928 41.162 1.00 79.12 283 VAL A CA 1
ATOM 2266 C C . VAL A 1 283 ? -33.566 -10.435 41.041 1.00 79.12 283 VAL A C 1
ATOM 2268 O O . VAL A 1 283 ? -32.907 -10.190 40.031 1.00 79.12 283 VAL A O 1
ATOM 2271 N N . LYS A 1 284 ? -33.076 -11.205 42.020 1.00 81.81 284 LYS A N 1
ATOM 2272 C CA . LYS A 1 284 ? -31.749 -11.829 41.953 1.00 81.81 284 LYS A CA 1
ATOM 2273 C C . LYS A 1 284 ? -31.651 -12.809 40.780 1.00 81.81 284 LYS A C 1
ATOM 2275 O O . LYS A 1 284 ? -30.692 -12.727 40.019 1.00 81.81 284 LYS A O 1
ATOM 2280 N N . SER A 1 285 ? -32.669 -13.647 40.572 1.00 77.44 285 SER A N 1
ATOM 2281 C CA . SER A 1 285 ? -32.724 -14.567 39.426 1.00 77.44 285 SER A CA 1
ATOM 2282 C C . SER A 1 285 ? -32.784 -13.830 38.081 1.00 77.44 285 SER A C 1
ATOM 2284 O O . SER A 1 285 ? -32.124 -14.229 37.123 1.00 77.44 285 SER A O 1
ATOM 2286 N N . GLN A 1 286 ? -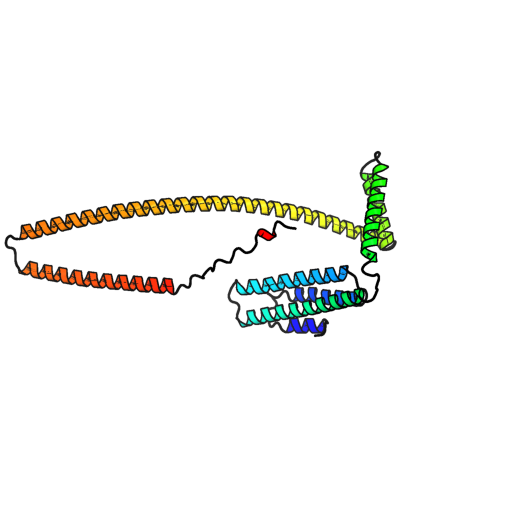33.509 -12.707 38.008 1.00 79.50 286 GLN A N 1
ATOM 2287 C CA . GLN A 1 286 ? -33.574 -11.860 36.816 1.00 79.50 286 GLN A CA 1
ATOM 2288 C C . GLN A 1 286 ? -32.222 -11.201 36.522 1.00 79.50 286 GLN A C 1
ATOM 2290 O O . GLN A 1 286 ? -31.805 -11.171 35.365 1.00 79.50 286 GLN A O 1
ATOM 2295 N N . ASN A 1 287 ? -31.512 -10.737 37.553 1.00 76.25 287 ASN A N 1
ATOM 2296 C CA . ASN A 1 287 ? -30.171 -10.168 37.425 1.00 76.25 287 ASN A CA 1
ATOM 2297 C C . ASN A 1 287 ? -29.131 -11.215 37.012 1.00 76.25 287 ASN A C 1
ATOM 2299 O O . ASN A 1 287 ? -28.315 -10.939 36.137 1.00 76.25 287 ASN A O 1
ATOM 2303 N N . GLU A 1 288 ? -29.178 -12.424 37.573 1.00 76.44 288 GLU A N 1
ATOM 2304 C CA . GLU A 1 288 ? -28.320 -13.542 37.154 1.00 76.44 288 GLU A CA 1
ATOM 2305 C C . GLU A 1 288 ? -28.591 -13.939 35.693 1.00 76.44 288 GLU A C 1
ATOM 2307 O O . GLU A 1 288 ? -27.656 -14.172 34.928 1.00 76.44 288 GLU A O 1
ATOM 2312 N N . MET A 1 289 ? -29.854 -13.918 35.258 1.00 77.12 289 MET A N 1
ATOM 2313 C CA . MET A 1 289 ? -30.244 -14.188 33.870 1.00 77.12 289 MET A CA 1
ATOM 2314 C C . MET A 1 289 ? -29.825 -13.063 32.905 1.00 77.12 289 MET A C 1
ATOM 2316 O O . MET A 1 289 ? -29.437 -13.328 31.766 1.00 77.12 289 MET A O 1
ATOM 2320 N N . LEU A 1 290 ? -29.865 -11.805 33.353 1.00 76.12 290 LEU A N 1
ATOM 2321 C CA . LEU A 1 290 ? -29.330 -10.650 32.625 1.00 76.12 290 LEU A CA 1
ATOM 2322 C C . LEU A 1 290 ? -27.807 -10.733 32.492 1.00 76.12 290 LEU A C 1
ATOM 2324 O O . LEU A 1 290 ? -27.291 -10.545 31.393 1.00 76.12 290 LEU A O 1
ATOM 2328 N N . LEU A 1 291 ? -27.099 -11.079 33.570 1.00 75.06 291 LEU A N 1
ATOM 2329 C CA . LEU A 1 291 ? -25.653 -11.312 33.562 1.00 75.06 291 LEU A CA 1
ATOM 2330 C C . LEU A 1 291 ? -25.276 -12.480 32.646 1.00 75.06 291 LEU A C 1
ATOM 2332 O O . LEU A 1 291 ? -24.316 -12.366 31.888 1.00 75.06 291 LEU A O 1
ATOM 2336 N N . ALA A 1 292 ? -26.057 -13.564 32.643 1.00 75.62 292 ALA A N 1
ATOM 2337 C CA . ALA A 1 292 ? -25.871 -14.677 31.718 1.00 75.62 292 ALA A CA 1
ATOM 2338 C C . ALA A 1 292 ? -26.046 -14.234 30.256 1.00 75.62 292 ALA A C 1
ATOM 2340 O O . ALA A 1 292 ? -25.160 -14.490 29.449 1.00 75.62 292 ALA A O 1
ATOM 2341 N N . LYS A 1 293 ? -27.108 -13.482 29.923 1.00 76.62 293 LYS A N 1
ATOM 2342 C CA . LYS A 1 293 ? -27.317 -12.917 28.571 1.00 76.62 293 LYS A CA 1
ATOM 2343 C C . LYS A 1 293 ? -26.225 -11.926 28.156 1.00 76.62 293 LYS A C 1
ATOM 2345 O O . LYS A 1 293 ? -25.883 -11.846 26.977 1.00 76.62 293 LYS A O 1
ATOM 2350 N N . ILE A 1 294 ? -25.687 -11.152 29.098 1.00 68.88 294 ILE A N 1
ATOM 2351 C CA . ILE A 1 294 ? -24.558 -10.241 28.864 1.00 68.88 294 ILE A CA 1
ATOM 2352 C C . ILE A 1 294 ? -23.281 -11.042 28.583 1.00 68.88 294 ILE A C 1
ATOM 2354 O O . ILE A 1 294 ? -22.599 -10.751 27.604 1.00 68.88 294 ILE A O 1
ATOM 2358 N N . ASN A 1 295 ? -22.997 -12.081 29.372 1.00 66.81 295 ASN A N 1
ATOM 2359 C CA . ASN A 1 295 ? -21.858 -12.977 29.154 1.00 66.81 295 ASN A CA 1
ATOM 2360 C C . ASN A 1 295 ? -21.979 -13.760 27.844 1.00 66.81 295 ASN A C 1
ATOM 2362 O O . ASN A 1 295 ? -20.988 -13.939 27.146 1.00 66.81 295 ASN A O 1
ATOM 2366 N N . GLU A 1 296 ? -23.185 -14.176 27.466 1.00 68.56 296 GLU A N 1
ATOM 2367 C CA . GLU A 1 296 ? -23.443 -14.842 26.191 1.00 68.56 296 GLU A CA 1
ATOM 2368 C C . GLU A 1 296 ? -23.189 -13.893 25.012 1.00 68.56 296 GLU A C 1
ATOM 2370 O O . GLU A 1 296 ? -22.520 -14.279 24.060 1.00 68.56 296 GLU A O 1
ATOM 2375 N N . LYS A 1 297 ? -23.600 -12.618 25.113 1.00 64.31 297 LYS A N 1
ATOM 2376 C CA . LYS A 1 297 ? -23.282 -11.575 24.118 1.00 64.31 297 LYS A CA 1
ATOM 2377 C C . LYS A 1 297 ? -21.794 -11.213 24.063 1.00 64.31 297 LYS A C 1
ATOM 2379 O O . LYS A 1 297 ? -21.280 -10.947 22.977 1.00 64.31 297 LYS A O 1
ATOM 2384 N N . LEU A 1 298 ? -21.104 -11.201 25.204 1.00 58.34 298 LEU A N 1
ATOM 2385 C CA . LEU A 1 298 ? -19.653 -10.986 25.292 1.00 58.34 298 LEU A CA 1
ATOM 2386 C C . LEU A 1 298 ? -18.866 -12.161 24.695 1.00 58.34 298 LEU A C 1
ATOM 2388 O O . LEU A 1 298 ? -17.885 -11.927 24.000 1.00 58.34 298 LEU A O 1
ATOM 2392 N N . ASN A 1 299 ? -19.329 -13.398 24.895 1.00 57.38 299 ASN A N 1
ATOM 2393 C CA . ASN A 1 299 ? -18.698 -14.604 24.352 1.00 57.38 299 ASN A CA 1
ATOM 2394 C C . ASN A 1 299 ? -19.079 -14.879 22.885 1.00 57.38 299 ASN A C 1
ATOM 2396 O O . ASN A 1 299 ? -18.289 -15.471 22.155 1.00 57.38 299 ASN A O 1
ATOM 2400 N N . SER A 1 300 ? -20.259 -14.443 22.424 1.00 52.19 300 SER A N 1
ATOM 2401 C CA . SER A 1 300 ? -20.672 -14.530 21.013 1.00 52.19 300 SER A CA 1
ATOM 2402 C C . SER A 1 300 ? -20.106 -13.397 20.157 1.00 52.19 300 SER A C 1
ATOM 2404 O O . SER A 1 300 ? -20.078 -13.487 18.930 1.00 52.19 300 SER A O 1
ATOM 2406 N N . SER A 1 301 ? -19.661 -12.309 20.790 1.00 44.50 301 SER A N 1
ATOM 2407 C CA . SER A 1 301 ? -18.772 -11.344 20.162 1.00 44.50 301 SER A CA 1
ATOM 2408 C C . SER A 1 301 ? -17.396 -11.994 20.060 1.00 44.50 301 SER A C 1
ATOM 2410 O O . SER A 1 301 ? -16.568 -11.841 20.955 1.00 44.50 301 SER A O 1
ATOM 2412 N N . ASN A 1 302 ? -17.140 -12.700 18.955 1.00 46.09 302 ASN A N 1
ATOM 2413 C CA . ASN A 1 302 ? -15.781 -12.983 18.501 1.00 46.09 302 ASN A CA 1
ATOM 2414 C C . ASN A 1 302 ? -15.061 -11.641 18.315 1.00 46.09 302 ASN A C 1
ATOM 2416 O O . ASN A 1 302 ? -15.014 -11.082 17.217 1.00 46.09 302 ASN A O 1
ATOM 2420 N N . ALA A 1 303 ? -14.512 -11.108 19.407 1.00 36.50 303 ALA A N 1
ATOM 2421 C CA . ALA A 1 303 ? -13.446 -10.137 19.340 1.00 36.50 303 ALA A CA 1
ATOM 2422 C C . ALA A 1 303 ? -12.386 -10.779 18.439 1.00 36.50 303 ALA A C 1
ATOM 2424 O O . ALA A 1 303 ? -12.012 -11.931 18.691 1.00 36.50 303 ALA A O 1
ATOM 2425 N N . PRO A 1 304 ? -11.956 -10.112 17.355 1.00 41.94 304 PRO A N 1
ATOM 2426 C CA . PRO A 1 304 ? -10.949 -10.679 16.484 1.00 41.94 304 PRO A CA 1
ATOM 2427 C C . PRO A 1 304 ? -9.759 -11.020 17.368 1.00 41.94 304 PRO A C 1
ATOM 2429 O O . PRO A 1 304 ? -9.204 -10.152 18.045 1.00 41.94 304 PRO A O 1
ATOM 2432 N N . THR A 1 305 ? -9.410 -12.300 17.412 1.00 39.69 305 THR A N 1
ATOM 2433 C CA . THR A 1 305 ? -8.178 -12.759 18.029 1.00 39.69 305 THR A CA 1
ATOM 2434 C C . THR A 1 305 ? -7.060 -12.109 17.234 1.00 39.69 305 THR A C 1
ATOM 2436 O O . THR A 1 305 ? -6.638 -12.591 16.185 1.00 39.69 305 THR A O 1
ATOM 2439 N N . VAL A 1 306 ? -6.595 -10.956 17.713 1.00 42.44 306 VAL A N 1
ATOM 2440 C CA . VAL A 1 306 ? -5.319 -10.389 17.307 1.00 42.44 306 VAL A CA 1
ATOM 2441 C C . VAL A 1 306 ? -4.282 -11.330 17.895 1.00 42.44 306 VAL A C 1
ATOM 2443 O O . VAL A 1 306 ? -3.765 -11.120 18.989 1.00 42.44 306 VAL A O 1
ATOM 2446 N N . THR A 1 307 ? -4.008 -12.425 17.187 1.00 45.44 307 THR A N 1
ATOM 2447 C CA . THR A 1 307 ? -2.780 -13.180 17.400 1.00 45.44 307 THR A CA 1
ATOM 2448 C C . THR A 1 307 ? -1.644 -12.170 17.284 1.00 45.44 307 THR A C 1
ATOM 2450 O O . THR A 1 307 ? -1.548 -11.509 16.240 1.00 45.44 307 THR A O 1
ATOM 2453 N N . PRO A 1 308 ? -0.810 -11.985 18.320 1.00 40.59 308 PRO A N 1
ATOM 2454 C CA . PRO A 1 308 ? 0.320 -11.085 18.213 1.00 40.59 308 PRO A CA 1
ATOM 2455 C C . PRO A 1 308 ? 1.202 -11.621 17.087 1.00 40.59 308 PRO A C 1
ATOM 2457 O O . PRO A 1 308 ? 1.773 -12.707 17.194 1.00 40.59 308 PRO A O 1
ATOM 2460 N N . LYS A 1 309 ? 1.266 -10.889 15.967 1.00 45.59 309 LYS A N 1
ATOM 2461 C CA . LYS A 1 309 ? 2.216 -11.200 14.899 1.00 45.59 309 LYS A CA 1
ATOM 2462 C C . LYS A 1 309 ? 3.604 -11.272 15.546 1.00 45.59 309 LYS A C 1
ATOM 2464 O O . LYS A 1 309 ? 3.957 -10.346 16.286 1.00 45.59 309 LYS A O 1
ATOM 2469 N N . PRO A 1 310 ? 4.400 -12.323 15.294 1.00 42.91 310 PRO A N 1
ATOM 2470 C CA . PRO A 1 310 ? 5.784 -12.328 15.735 1.00 42.91 310 PRO A CA 1
ATOM 2471 C C . PRO A 1 310 ? 6.459 -11.071 15.177 1.00 42.91 310 PRO A C 1
ATOM 2473 O O . PRO A 1 310 ? 6.298 -10.746 13.999 1.00 42.91 310 PRO A O 1
ATOM 2476 N N . ARG A 1 311 ? 7.176 -10.330 16.032 1.00 48.66 311 ARG A N 1
ATOM 2477 C CA . ARG A 1 311 ? 8.015 -9.193 15.626 1.00 48.66 311 ARG A CA 1
ATOM 2478 C C . ARG A 1 311 ? 9.136 -9.711 14.725 1.00 48.66 311 ARG A C 1
ATOM 2480 O O . ARG A 1 311 ? 10.257 -9.921 15.176 1.00 48.66 311 ARG A O 1
ATOM 2487 N N . THR A 1 312 ? 8.850 -9.937 13.451 1.00 48.16 312 THR A N 1
ATOM 2488 C CA . THR A 1 312 ? 9.868 -10.298 12.471 1.00 48.16 312 THR A CA 1
ATOM 2489 C C . THR A 1 312 ? 10.403 -9.041 11.798 1.00 48.16 312 THR A C 1
ATOM 2491 O O . THR A 1 312 ? 9.777 -8.466 10.916 1.00 48.16 312 THR A O 1
ATOM 2494 N N . ASN A 1 313 ? 11.631 -8.709 12.207 1.00 47.12 313 ASN A N 1
ATOM 2495 C CA . ASN A 1 313 ? 12.713 -8.200 11.361 1.00 47.12 313 ASN A CA 1
ATOM 2496 C C . ASN A 1 313 ? 12.774 -6.701 11.026 1.00 47.12 313 ASN A C 1
ATOM 2498 O O . ASN A 1 313 ? 13.047 -6.334 9.890 1.00 47.12 313 ASN A O 1
ATOM 2502 N N . ILE A 1 314 ? 12.746 -5.838 12.048 1.00 46.41 314 ILE A N 1
ATOM 2503 C CA . ILE A 1 314 ? 13.352 -4.488 11.947 1.00 46.41 314 ILE A CA 1
ATOM 2504 C C . ILE A 1 314 ? 14.890 -4.567 11.794 1.00 46.41 314 ILE A C 1
ATOM 2506 O O . ILE A 1 314 ? 15.518 -3.659 11.260 1.00 46.41 314 ILE A O 1
ATOM 2510 N N . ARG A 1 315 ? 15.529 -5.691 12.160 1.00 43.22 315 ARG A N 1
ATOM 2511 C CA . ARG A 1 315 ? 16.993 -5.859 12.052 1.00 43.22 315 ARG A CA 1
ATOM 2512 C C . ARG A 1 315 ? 17.556 -5.913 10.623 1.00 43.22 315 ARG A C 1
ATOM 2514 O O . ARG A 1 315 ? 18.774 -5.899 10.488 1.00 43.22 315 ARG A O 1
ATOM 2521 N N . LYS A 1 316 ? 16.731 -5.945 9.569 1.00 50.38 316 LYS A N 1
ATOM 2522 C CA . LYS A 1 316 ? 17.224 -5.889 8.178 1.00 50.38 316 LYS A CA 1
ATOM 2523 C C . LYS A 1 316 ? 17.384 -4.470 7.617 1.00 50.38 316 LYS A C 1
ATOM 2525 O O . LYS A 1 316 ? 17.940 -4.337 6.538 1.00 50.38 316 LYS A O 1
ATOM 2530 N N . PHE A 1 317 ? 16.987 -3.424 8.346 1.00 40.22 317 PHE A N 1
ATOM 2531 C CA . PHE A 1 317 ? 17.142 -2.034 7.890 1.00 40.22 317 PHE A CA 1
ATOM 2532 C C . PHE A 1 317 ? 18.527 -1.413 8.164 1.00 40.22 317 PHE A C 1
ATOM 2534 O O . PHE A 1 317 ? 18.767 -0.292 7.741 1.00 40.22 317 PHE A O 1
ATOM 2541 N N . PHE A 1 318 ? 19.453 -2.121 8.829 1.00 41.16 318 PHE A N 1
ATOM 2542 C CA . PHE A 1 318 ? 20.791 -1.588 9.163 1.00 41.16 318 PHE A CA 1
ATOM 2543 C C . PHE A 1 318 ? 21.967 -2.364 8.563 1.00 41.16 318 PHE A C 1
ATOM 2545 O O . PHE A 1 318 ? 23.099 -2.230 9.022 1.00 41.16 318 PHE A O 1
ATOM 2552 N N . ARG A 1 319 ? 21.723 -3.174 7.533 1.00 42.00 319 ARG A N 1
ATOM 2553 C CA . ARG A 1 319 ? 22.792 -3.665 6.660 1.00 42.00 319 ARG A CA 1
ATOM 2554 C C . ARG A 1 319 ? 22.267 -3.740 5.235 1.00 42.00 319 ARG A C 1
ATOM 2556 O O . ARG A 1 319 ? 21.647 -4.738 4.886 1.00 42.00 319 ARG A O 1
ATOM 2563 N N . HIS A 1 320 ? 22.467 -2.668 4.479 1.00 35.78 320 HIS A N 1
ATOM 2564 C CA . HIS A 1 320 ? 23.199 -2.666 3.212 1.00 35.78 320 HIS A CA 1
ATOM 2565 C C . HIS A 1 320 ? 23.465 -1.228 2.787 1.00 35.78 320 HIS A C 1
ATOM 2567 O O . HIS A 1 320 ? 22.516 -0.419 2.879 1.00 35.78 320 HIS A O 1
#

Sequence (320 aa):
MKIDLATLNKILAAGKNYNNVYNKDFFRAEVTEMINILDNFVQKPSAGMLQQLQAREKAIKEVCKSISSSVVYGKKFSFEYINDTNNLANAILQFVQLIMTKASDYAAELQNSSSPFFTELDLNTSQLVDSIKLKIRLSLLDEESNSLSKLDQKINEETHKVAQLLFGESESSITMKKYRGLEEDYIKLGMDNELHVEQLRNMLTENEILGKKLEAAQQEFRAQIKDMEQKRQIDSENHSNALNQIMELILKLESKNNVKTSRHKQDNLASQIQEMRAEITTVKSQNEMLLAKINEKLNSSNAPTVTPKPRTNIRKFFRH

Organism: NCBI:txid91822

pLDDT: mean 70.43, std 16.65, range [35.78, 94.0]

Solvent-accessible surface area (backbone atoms only — not comparable to full-atom values): 18256 Å² total; per-residue (Å²): 134,74,95,49,71,68,49,52,52,53,55,60,63,68,50,72,97,52,78,89,79,48,61,56,66,55,54,50,52,56,52,51,48,46,50,52,47,50,58,44,34,74,77,57,70,50,75,66,54,56,51,51,44,51,54,52,49,50,55,53,50,52,53,44,52,47,52,61,52,52,71,75,72,59,81,97,70,52,70,67,58,55,50,50,49,54,51,42,43,50,53,51,51,54,50,52,48,52,52,52,50,53,53,49,53,52,53,53,52,47,64,73,59,85,48,68,78,75,66,54,56,62,55,50,50,52,53,49,52,50,51,51,52,49,51,52,50,54,55,59,70,76,47,92,75,73,60,71,70,56,54,54,50,50,51,50,50,53,52,48,50,51,36,28,73,75,57,35,82,86,46,27,67,63,49,52,54,51,50,52,53,52,50,56,52,50,52,50,52,50,54,52,51,52,52,51,53,52,52,50,52,52,54,50,52,50,48,52,53,52,50,52,52,50,54,53,50,51,52,51,52,51,52,52,51,53,52,51,51,51,51,52,49,53,51,51,52,52,51,53,52,50,50,51,52,50,52,53,49,50,52,52,49,56,63,63,52,72,68,86,72,56,73,73,59,53,55,52,48,53,50,51,52,50,49,51,51,51,50,52,51,50,53,49,52,52,51,52,52,48,51,49,54,50,50,50,52,57,66,68,46,75,66,78,80,75,70,79,72,76,90,80,65,77,77,63,79,82,70,132

Secondary structure (DSSP, 8-state):
---SHHHHHHHHHHS-S-TTTS-HHHHHHHHHHHHHHHHHHHHS--HHHHHHHHHHHHHHHHHHHHHHHHHHHSS---HHHHHHHHHHHHHHHHHHHHHHHHHHHHHHHHHHTT-TTTTHHHHHHHHHHHHHHHHHHHHHHS-SSS-HHHHHHHHHHHHHHHHHHHH-TTTHHHHHHHHHHHHHHHHHHHHHHHHHHHHHHHHHHHHHHHHHHHHHHHHHHHHHHHHHHHHHHHHHHHHHHHHHHHHHHHHHHHHHTTTT--HHHHHHHHHHHHHHHHHHHHHHHHHHHHHHHHHHHHHHS------------GGGTT--

Radius of gyration: 41.13 Å; Cα contacts (8 Å, |Δi|>4): 82; chains: 1; bounding box: 96×54×114 Å

Mean predicted aligned error: 22.78 Å